Protein AF-A0A1S8C9C6-F1 (afdb_monomer_lite)

Foldseek 3Di:
DDCVVVVCQQVCLVVVLCCQLVLHEAEAEAVHQQQCAVVVHNNVAQFHKDFQLPDPPGVVNDQDWAWFWKQFQNDTDTFIAGRFIFTDHDVVSADKDQRIDGPVRTRQWIKGHRNLFIYIYGGTCLVDDQCSQVVSVHDDDPPRDCVRVVVSVVSRVVVSVVSNVVNVVVVVPDPPPPPPPDPPDPPPDDDDDDDDDDDDDDDDDDDDDDDDDDDDDDDDDDDDDDD

Sequence (227 aa):
MSWTRLAQAPQAAPAVRDYVAGGGRYLGFCLGGYLAGETPGFGLLPGDTDQFIASPGARPSHTRDTVATVIWDGRRRQVFFQDGAWFDLDPTRGPAEVLATYENGLPAAVVAPFGAGAVGVVGPHPEATPDWFTDCGLPVPADLGADLTQDLLDRVMRLGQVTRAAERTARRHRPPRGALGSRRWPVSSCPGGAGWRLSARRGRRARSSRTARTGCARPRPARPTGC

pLDDT: mean 81.74, std 23.67, range [32.09, 98.81]

Structure (mmCIF, N/CA/C/O backbone):
data_AF-A0A1S8C9C6-F1
#
_entry.id   AF-A0A1S8C9C6-F1
#
loop_
_atom_site.group_PDB
_atom_site.id
_atom_site.type_symbol
_atom_site.label_atom_id
_atom_site.label_alt_id
_atom_site.label_comp_id
_atom_site.label_asym_id
_atom_site.label_entity_id
_atom_site.label_seq_id
_atom_site.pdbx_PDB_ins_code
_atom_site.Cartn_x
_atom_site.Cartn_y
_atom_site.Cartn_z
_atom_site.occupancy
_atom_site.B_iso_or_equiv
_atom_site.auth_seq_id
_atom_site.auth_comp_id
_atom_site.auth_asym_id
_atom_site.auth_atom_id
_atom_site.pdbx_PDB_model_num
ATOM 1 N N . MET A 1 1 ? 0.200 15.103 -13.175 1.00 40.81 1 MET A N 1
ATOM 2 C CA . MET A 1 1 ? -1.108 15.001 -12.487 1.00 40.81 1 MET A CA 1
ATOM 3 C C . MET A 1 1 ? -1.367 16.298 -11.729 1.00 40.81 1 MET A C 1
ATOM 5 O O . MET A 1 1 ? -0.444 16.796 -11.101 1.00 40.81 1 MET A O 1
ATOM 9 N N . SER A 1 2 ? -2.561 16.890 -11.835 1.00 35.88 2 SER A N 1
ATOM 10 C CA . SER A 1 2 ? -2.881 18.138 -11.123 1.00 35.88 2 SER A CA 1
ATOM 11 C C . SER A 1 2 ? -3.202 17.864 -9.648 1.00 35.88 2 SER A C 1
ATOM 13 O O . SER A 1 2 ? -4.069 17.042 -9.346 1.00 35.88 2 SER A O 1
ATOM 15 N N . TRP A 1 3 ? -2.552 18.605 -8.747 1.00 45.69 3 TRP A N 1
ATOM 16 C CA . TRP A 1 3 ? -2.744 18.613 -7.289 1.00 45.69 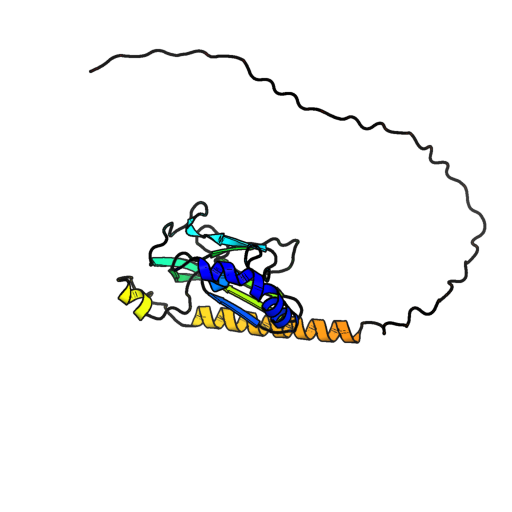3 TRP A CA 1
ATOM 17 C C . TRP A 1 3 ? -4.193 18.881 -6.828 1.00 45.69 3 TRP A C 1
ATOM 19 O O . TRP A 1 3 ? -4.531 18.646 -5.670 1.00 45.69 3 TRP A O 1
ATOM 29 N N . THR A 1 4 ? -5.087 19.311 -7.723 1.00 42.66 4 THR A N 1
ATOM 30 C CA . THR A 1 4 ? -6.500 19.598 -7.420 1.00 42.66 4 THR A CA 1
ATOM 31 C C . THR A 1 4 ? -7.294 18.377 -6.927 1.00 42.66 4 THR A C 1
ATOM 33 O O . THR A 1 4 ? -8.244 18.553 -6.172 1.00 42.66 4 THR A O 1
ATOM 36 N N . ARG A 1 5 ? -6.925 17.139 -7.303 1.00 46.09 5 ARG A N 1
ATOM 37 C CA . ARG A 1 5 ? -7.628 15.924 -6.827 1.00 46.09 5 ARG A CA 1
ATOM 38 C C . ARG A 1 5 ? -7.183 15.456 -5.438 1.00 46.09 5 ARG A C 1
ATOM 40 O O . ARG A 1 5 ? -8.014 14.956 -4.690 1.00 46.09 5 ARG A O 1
ATOM 47 N N . LEU A 1 6 ? -5.924 15.684 -5.056 1.00 51.62 6 LEU A N 1
ATOM 48 C CA . LEU A 1 6 ? -5.466 15.456 -3.677 1.00 51.62 6 LEU A CA 1
ATOM 49 C C . LEU A 1 6 ? -6.164 16.412 -2.696 1.00 51.62 6 LEU A C 1
ATOM 51 O O . LEU A 1 6 ? -6.488 16.023 -1.580 1.00 51.62 6 LEU A O 1
ATOM 55 N N . ALA A 1 7 ? -6.506 17.624 -3.143 1.00 52.56 7 ALA A N 1
ATOM 56 C CA . ALA A 1 7 ? -7.257 18.594 -2.345 1.00 52.56 7 ALA A CA 1
ATOM 57 C C . ALA A 1 7 ? -8.713 18.177 -2.036 1.00 52.56 7 ALA A C 1
ATOM 59 O O . ALA A 1 7 ? -9.325 18.785 -1.158 1.00 52.56 7 ALA A O 1
ATOM 60 N N . GLN A 1 8 ? -9.261 17.176 -2.746 1.00 56.34 8 GLN A N 1
ATOM 61 C CA . GLN A 1 8 ? -10.624 16.654 -2.548 1.00 56.34 8 GLN A CA 1
ATOM 62 C C . GLN A 1 8 ? -10.693 15.434 -1.610 1.00 56.34 8 GLN A C 1
ATOM 64 O O . GLN A 1 8 ? -11.776 15.039 -1.168 1.00 56.34 8 GLN A O 1
ATOM 69 N N . ALA A 1 9 ? -9.548 14.812 -1.311 1.00 65.19 9 ALA A N 1
ATOM 70 C CA . ALA A 1 9 ? -9.491 13.652 -0.427 1.00 65.19 9 ALA A CA 1
ATOM 71 C C . ALA A 1 9 ? -10.018 13.937 0.994 1.00 65.19 9 ALA A C 1
ATOM 73 O O . ALA A 1 9 ? -10.807 13.128 1.493 1.00 65.19 9 ALA A O 1
ATOM 74 N N . PRO A 1 10 ? -9.717 15.094 1.621 1.00 68.94 10 PRO A N 1
ATOM 75 C CA . PRO A 1 10 ? -10.229 15.401 2.954 1.00 68.94 10 PRO A CA 1
ATOM 76 C C . PRO A 1 10 ? -11.761 15.434 3.037 1.00 68.94 10 PRO A C 1
ATOM 78 O O . PRO A 1 10 ? -12.332 15.040 4.051 1.00 68.94 10 PRO A O 1
ATOM 81 N N . GLN A 1 11 ? -12.455 15.875 1.981 1.00 75.88 11 GLN A N 1
ATOM 82 C CA . GLN A 1 11 ? -13.919 15.975 1.977 1.00 75.88 11 GLN A CA 1
ATOM 83 C C . GLN A 1 11 ? -14.587 14.604 1.813 1.00 75.88 11 GLN A C 1
ATOM 85 O O . GLN A 1 11 ? -15.660 14.378 2.370 1.00 75.88 11 GLN A O 1
ATOM 90 N N . ALA A 1 12 ? -13.960 13.679 1.080 1.00 82.19 12 ALA A N 1
ATOM 91 C CA . ALA A 1 12 ? -14.458 12.311 0.920 1.00 82.19 12 ALA A CA 1
ATOM 92 C C . ALA A 1 12 ? -14.102 11.394 2.106 1.00 82.19 12 ALA A C 1
ATOM 94 O O . ALA A 1 12 ? -14.730 10.344 2.274 1.00 82.19 12 ALA A O 1
ATOM 95 N N . ALA A 1 13 ? -13.135 11.789 2.944 1.00 87.62 13 ALA A N 1
ATOM 96 C CA . ALA A 1 13 ? -12.622 10.971 4.040 1.00 87.62 13 ALA A CA 1
ATOM 97 C C . ALA A 1 13 ? -13.713 10.397 4.964 1.00 87.62 13 ALA A C 1
ATOM 99 O O . ALA A 1 13 ? -13.668 9.191 5.209 1.00 87.62 13 ALA A O 1
ATOM 100 N N . PRO A 1 14 ? -14.730 11.153 5.436 1.00 93.69 14 PRO A N 1
ATOM 101 C CA . PRO A 1 14 ? -15.761 10.587 6.308 1.00 93.69 14 PRO A CA 1
ATOM 102 C C . PRO A 1 14 ? -16.535 9.437 5.652 1.00 93.69 14 PRO A C 1
ATOM 104 O O . PRO A 1 14 ? -16.673 8.375 6.249 1.00 93.69 14 PRO A O 1
ATOM 107 N N . ALA A 1 15 ? -16.962 9.601 4.396 1.00 95.69 15 ALA A N 1
ATOM 108 C CA . ALA A 1 15 ? -17.740 8.584 3.689 1.00 95.69 15 ALA A CA 1
ATOM 109 C C . ALA A 1 15 ? -16.930 7.300 3.447 1.00 95.69 15 ALA A C 1
ATOM 111 O O . ALA A 1 15 ? -17.439 6.193 3.633 1.00 95.69 15 ALA A O 1
ATOM 112 N N . VAL A 1 16 ? -15.654 7.442 3.070 1.00 96.62 16 VAL A N 1
ATOM 113 C CA . VAL A 1 16 ? -14.751 6.298 2.879 1.00 96.62 16 VAL A CA 1
ATOM 114 C C . VAL A 1 16 ? -14.503 5.584 4.208 1.00 96.62 16 VAL A C 1
ATOM 116 O O . VAL A 1 16 ? -14.618 4.360 4.278 1.00 96.62 16 VAL A O 1
ATOM 119 N N . ARG A 1 17 ? -14.217 6.333 5.278 1.00 97.44 17 ARG A N 1
ATOM 120 C CA . ARG A 1 17 ? -14.015 5.771 6.620 1.00 97.44 17 ARG A CA 1
A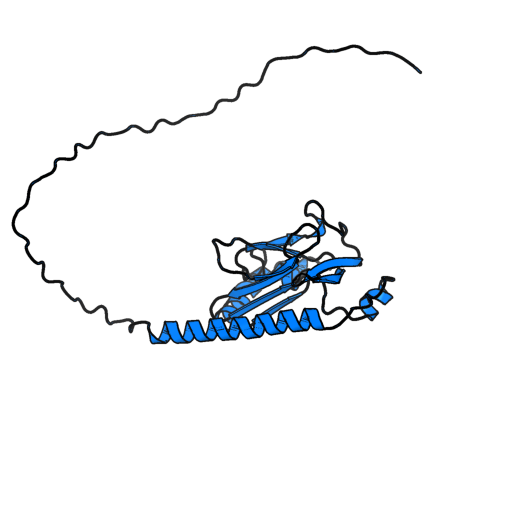TOM 121 C C . ARG A 1 17 ? -15.249 5.018 7.094 1.00 97.44 17 ARG A C 1
ATOM 123 O O . ARG A 1 17 ? -15.108 3.890 7.551 1.00 97.44 17 ARG A O 1
ATOM 130 N N . ASP A 1 18 ? -16.439 5.592 6.948 1.00 97.81 18 ASP A N 1
ATOM 131 C CA . ASP A 1 18 ? -17.690 4.956 7.366 1.00 97.81 18 ASP A CA 1
ATOM 132 C C . ASP A 1 18 ? -17.960 3.668 6.580 1.00 97.81 18 ASP A C 1
ATOM 134 O O . ASP A 1 18 ? -18.317 2.643 7.169 1.00 97.81 18 ASP A O 1
ATOM 138 N N . TYR A 1 19 ? -17.720 3.679 5.265 1.00 98.06 19 TYR A N 1
ATOM 139 C CA . TYR A 1 19 ? -17.842 2.488 4.426 1.00 98.06 19 TYR A CA 1
ATOM 140 C C . TYR A 1 19 ? -16.908 1.363 4.890 1.00 98.06 19 TYR A C 1
ATOM 142 O O . TYR A 1 19 ? -17.351 0.228 5.101 1.00 98.06 19 TYR A O 1
ATOM 150 N N . VAL A 1 20 ? -15.621 1.662 5.091 1.00 98.31 20 VAL A N 1
ATOM 151 C CA . VAL A 1 20 ? -14.645 0.652 5.522 1.00 98.31 20 VAL A CA 1
ATOM 152 C C . VAL A 1 20 ? -14.946 0.201 6.952 1.00 98.31 20 VAL A C 1
ATOM 154 O O . VAL A 1 20 ? -15.066 -0.999 7.192 1.00 98.31 20 VAL A O 1
ATOM 157 N N . ALA A 1 21 ? -15.181 1.126 7.886 1.00 97.75 21 ALA A N 1
ATOM 158 C CA . ALA A 1 21 ? -15.514 0.809 9.275 1.00 97.75 21 ALA A CA 1
ATOM 159 C C . ALA A 1 21 ? -16.793 -0.032 9.402 1.00 97.75 21 ALA A C 1
ATOM 161 O O . ALA A 1 21 ? -16.886 -0.870 10.301 1.00 97.75 21 ALA A O 1
ATOM 162 N N . GLY A 1 22 ? -17.755 0.145 8.490 1.00 97.31 22 GLY A N 1
ATOM 163 C CA . GLY A 1 22 ? -18.974 -0.659 8.382 1.00 97.31 22 GLY A CA 1
ATOM 164 C C . GLY A 1 22 ? -18.761 -2.084 7.856 1.00 97.31 22 GLY A C 1
ATOM 165 O O . GLY A 1 22 ? -19.703 -2.879 7.819 1.00 97.31 22 GLY A O 1
ATOM 166 N N . GLY A 1 23 ? -17.535 -2.439 7.473 1.00 97.19 23 GLY A N 1
ATOM 167 C CA . GLY A 1 23 ? -17.180 -3.757 6.960 1.00 97.19 23 GLY A CA 1
ATOM 168 C C . GLY A 1 23 ? -16.889 -3.799 5.468 1.00 97.19 23 GLY A C 1
ATOM 169 O O . GLY A 1 23 ? -16.840 -4.903 4.918 1.00 97.19 23 GLY A O 1
ATOM 170 N N . GLY A 1 24 ? -16.700 -2.643 4.827 1.00 98.12 24 GLY A N 1
ATOM 171 C CA . GLY A 1 24 ? -16.188 -2.515 3.466 1.00 98.12 24 GLY A CA 1
ATOM 172 C C . GLY A 1 24 ? -14.703 -2.873 3.338 1.00 98.12 24 GLY A C 1
ATOM 173 O O . GLY A 1 24 ? -14.034 -3.250 4.309 1.00 98.12 24 GLY A O 1
ATOM 174 N N . ARG A 1 25 ? -14.191 -2.794 2.108 1.00 98.31 25 ARG A N 1
ATOM 175 C CA . ARG A 1 25 ? -12.773 -2.999 1.774 1.00 98.31 25 ARG A CA 1
ATOM 176 C C . ARG A 1 25 ? -12.239 -1.789 1.034 1.00 98.31 25 ARG A C 1
ATOM 178 O O . ARG A 1 25 ? -12.921 -1.277 0.151 1.00 98.31 25 ARG A O 1
ATOM 185 N N . TYR A 1 26 ? -11.027 -1.382 1.377 1.00 98.44 26 TYR A N 1
ATOM 186 C CA . TYR A 1 26 ? -10.272 -0.393 0.623 1.00 98.44 26 TYR A CA 1
ATOM 187 C C . TYR A 1 26 ? -9.045 -1.062 0.015 1.00 98.44 26 TYR A C 1
ATOM 189 O O . TYR A 1 26 ? -8.305 -1.733 0.733 1.00 98.44 26 TYR A O 1
ATOM 197 N N . LEU A 1 27 ? -8.844 -0.875 -1.287 1.00 98.19 27 LEU A N 1
ATOM 198 C CA . LEU A 1 27 ? -7.661 -1.327 -2.007 1.00 98.19 27 LEU A CA 1
ATOM 199 C C . LEU A 1 27 ? -7.060 -0.122 -2.736 1.00 98.19 27 LEU A C 1
ATOM 201 O O . LEU A 1 27 ? -7.744 0.492 -3.554 1.00 98.19 27 LEU A O 1
ATOM 205 N N . GLY A 1 28 ? -5.824 0.244 -2.402 1.00 97.75 28 GLY A N 1
ATOM 206 C CA . GLY A 1 28 ? -5.170 1.445 -2.924 1.00 97.75 28 GLY A CA 1
ATOM 207 C C . GLY A 1 28 ? -3.816 1.155 -3.564 1.00 97.75 28 GLY A C 1
ATOM 208 O O . GLY A 1 28 ? -2.907 0.685 -2.890 1.00 97.75 28 GLY A O 1
ATOM 209 N N . PHE A 1 29 ? -3.674 1.507 -4.840 1.00 97.88 29 PHE A N 1
ATOM 210 C CA . PHE A 1 29 ? -2.425 1.404 -5.601 1.00 97.88 29 PHE A CA 1
ATOM 211 C C . PHE A 1 29 ? -1.842 2.798 -5.835 1.00 97.88 29 PHE A C 1
ATOM 213 O O . PHE A 1 29 ? -2.597 3.724 -6.154 1.00 97.88 29 PHE A O 1
ATOM 220 N N . CYS A 1 30 ? -0.527 2.961 -5.676 1.00 96.25 30 CYS A N 1
ATOM 221 C CA . CYS A 1 30 ? 0.191 4.221 -5.887 1.00 96.25 30 CYS A CA 1
ATOM 222 C C . CYS A 1 30 ? -0.487 5.411 -5.182 1.00 96.25 30 CYS A C 1
ATOM 224 O O . CYS A 1 30 ? -0.451 5.502 -3.954 1.00 96.25 30 CYS A O 1
ATOM 226 N N . LEU A 1 31 ? -1.174 6.296 -5.922 1.00 94.31 31 LEU A N 1
ATOM 227 C CA . LEU A 1 31 ? -1.934 7.420 -5.359 1.00 94.31 31 LEU A CA 1
ATOM 228 C C . LEU A 1 31 ? -2.995 6.961 -4.348 1.00 94.31 31 LEU A C 1
ATOM 230 O O . LEU A 1 31 ? -3.183 7.598 -3.316 1.00 94.31 31 LEU A O 1
ATOM 234 N N . GLY A 1 32 ? -3.663 5.837 -4.608 1.00 95.81 32 GLY A N 1
ATOM 235 C CA . GLY A 1 32 ? -4.601 5.237 -3.660 1.00 95.81 32 GLY A CA 1
ATOM 236 C C . GLY A 1 32 ? -3.928 4.775 -2.363 1.00 95.81 32 GLY A C 1
ATOM 237 O O . GLY A 1 32 ? -4.578 4.770 -1.320 1.00 95.81 32 GLY A O 1
ATOM 238 N N . GLY A 1 33 ? -2.639 4.429 -2.406 1.00 96.38 33 GLY A N 1
ATOM 239 C CA . GLY A 1 33 ? -1.829 4.148 -1.221 1.00 96.38 33 GLY A CA 1
ATOM 240 C C . GLY A 1 33 ? -1.622 5.402 -0.372 1.00 96.38 33 GLY A C 1
ATOM 241 O O . GLY A 1 33 ? -1.955 5.384 0.810 1.00 96.38 33 GLY A O 1
ATOM 242 N N . TYR A 1 34 ? -1.191 6.510 -0.989 1.00 94.94 34 TYR A N 1
ATOM 243 C CA . TYR A 1 34 ? -1.062 7.808 -0.307 1.00 94.94 34 TYR A CA 1
ATOM 244 C C . TYR A 1 34 ? -2.376 8.257 0.345 1.00 94.94 34 TYR A C 1
ATOM 246 O O . TYR A 1 34 ? -2.411 8.697 1.490 1.00 94.94 34 TYR A O 1
ATOM 254 N N . LEU A 1 35 ? -3.496 8.103 -0.367 1.00 95.69 35 LEU A N 1
ATOM 255 C CA . LEU A 1 35 ? -4.810 8.493 0.143 1.00 95.69 35 LEU A CA 1
ATOM 256 C C . LEU A 1 35 ? -5.259 7.692 1.372 1.00 95.69 35 LEU A C 1
ATOM 258 O O . LEU A 1 35 ? -6.145 8.151 2.084 1.00 95.69 35 LEU A O 1
ATOM 262 N N . ALA A 1 36 ? -4.686 6.520 1.650 1.00 96.81 36 ALA A N 1
ATOM 263 C CA . ALA A 1 36 ? -5.025 5.754 2.848 1.00 96.81 36 ALA A CA 1
ATOM 264 C C . ALA A 1 36 ? -4.355 6.292 4.125 1.00 96.81 36 ALA A C 1
ATOM 266 O O . ALA A 1 36 ? -4.850 6.004 5.220 1.00 96.81 36 ALA A O 1
ATOM 267 N N . GLY A 1 37 ? -3.269 7.063 3.984 1.00 94.38 37 GLY A N 1
ATOM 268 C CA . GLY A 1 37 ? -2.578 7.742 5.079 1.00 94.38 37 GLY A CA 1
ATOM 269 C C . GLY A 1 37 ? -3.448 8.781 5.784 1.00 94.38 37 GLY A C 1
ATOM 270 O O . GLY A 1 37 ? -4.591 9.041 5.399 1.00 94.38 37 GLY A O 1
ATOM 271 N N . GLU A 1 38 ? -2.924 9.367 6.850 1.00 89.19 38 GLU A N 1
ATOM 272 C CA . GLU A 1 38 ? -3.645 10.325 7.687 1.00 89.19 38 GLU A CA 1
ATOM 273 C C . GLU A 1 38 ? -3.625 11.740 7.103 1.00 89.19 38 GLU A C 1
ATOM 275 O O . GLU A 1 38 ? -4.652 12.420 7.146 1.00 89.19 38 GLU A O 1
ATOM 280 N N . THR A 1 39 ? -2.515 12.170 6.493 1.00 85.06 39 THR A N 1
ATOM 281 C CA . THR A 1 39 ? -2.318 13.578 6.120 1.00 85.06 39 THR A CA 1
ATOM 282 C C . THR A 1 39 ? -1.966 13.731 4.638 1.00 85.06 39 THR A C 1
ATOM 284 O O . THR A 1 39 ? -0.862 13.378 4.239 1.00 85.06 39 THR A O 1
ATOM 287 N N . PRO A 1 40 ? -2.827 14.320 3.783 1.00 79.19 40 PRO A N 1
ATOM 288 C CA . PRO A 1 40 ? -4.222 14.744 3.965 1.00 79.19 40 PRO A CA 1
ATOM 289 C C . PRO A 1 40 ? -5.235 13.643 3.570 1.00 79.19 40 PRO A C 1
ATOM 291 O O . PRO A 1 40 ? -6.270 13.937 2.965 1.00 79.19 40 PRO A O 1
ATOM 294 N N . GLY A 1 41 ? -4.900 12.374 3.811 1.00 90.12 41 GLY A N 1
ATOM 295 C CA . GLY A 1 41 ? -5.664 11.225 3.330 1.00 90.12 41 GLY A CA 1
ATOM 296 C C . GLY A 1 41 ? -6.926 10.901 4.139 1.00 90.12 41 GLY A C 1
ATOM 297 O O . GLY A 1 41 ? -7.546 11.736 4.795 1.00 90.12 41 GLY A O 1
ATOM 298 N N . PHE A 1 42 ? -7.345 9.644 4.053 1.00 95.31 42 PHE A N 1
ATOM 299 C CA . PHE A 1 42 ? -8.551 9.113 4.679 1.00 95.31 42 PHE A CA 1
ATOM 300 C C . PHE A 1 42 ? -8.317 8.628 6.119 1.00 95.31 42 PHE A C 1
ATOM 302 O O . PHE A 1 42 ? -9.282 8.308 6.819 1.00 95.31 42 PHE A O 1
ATOM 309 N N . GLY A 1 43 ? -7.066 8.552 6.579 1.00 95.69 43 GLY A N 1
ATOM 310 C CA . GLY A 1 43 ? -6.672 8.067 7.907 1.00 95.69 43 GLY A CA 1
ATOM 311 C C . GLY A 1 43 ? -7.075 6.615 8.161 1.00 95.69 43 GLY A C 1
ATOM 312 O O . GLY A 1 43 ? -7.555 6.285 9.248 1.00 95.69 43 GLY A O 1
ATOM 313 N N . LEU A 1 44 ? -6.986 5.774 7.133 1.00 97.56 44 LEU A N 1
ATOM 314 C CA . LEU A 1 44 ? -7.403 4.372 7.165 1.00 97.56 44 LEU A CA 1
ATOM 315 C C . LEU A 1 44 ? -6.332 3.445 7.751 1.00 97.56 44 LEU A C 1
ATOM 317 O O . 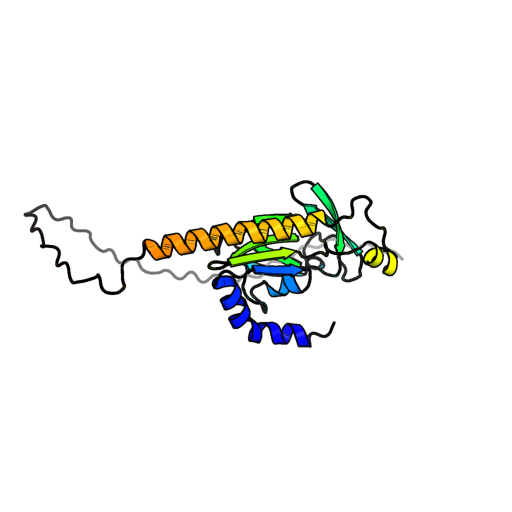LEU A 1 44 ? -6.644 2.317 8.131 1.00 97.56 44 LEU A O 1
ATOM 321 N N . LEU A 1 45 ? -5.086 3.906 7.812 1.00 97.88 45 LEU A N 1
ATOM 322 C CA . LEU A 1 45 ? -3.951 3.157 8.337 1.00 97.88 45 LEU A CA 1
ATOM 323 C C . LEU A 1 45 ? -3.656 3.542 9.796 1.00 97.88 45 LEU A C 1
ATOM 325 O O . LEU A 1 45 ? -3.960 4.662 10.214 1.00 97.88 45 LEU A O 1
ATOM 329 N N . PRO A 1 46 ? -3.033 2.647 10.586 1.00 96.88 46 PRO A N 1
ATOM 330 C CA . PRO A 1 46 ? -2.488 2.987 11.898 1.00 96.88 46 PRO A CA 1
ATOM 331 C C . PRO A 1 46 ? -1.168 3.763 11.739 1.00 96.88 46 PRO A C 1
ATOM 333 O O . PRO A 1 46 ? -0.119 3.319 12.187 1.00 96.88 46 PRO A O 1
ATOM 336 N N . GLY A 1 47 ? -1.203 4.894 11.037 1.00 95.94 47 GLY A N 1
ATOM 337 C CA . GLY A 1 47 ? -0.011 5.608 10.596 1.00 95.94 47 GLY A CA 1
ATOM 338 C C . GLY A 1 47 ? -0.290 6.522 9.408 1.00 95.94 47 GLY A C 1
ATOM 339 O O . GLY A 1 47 ? -1.450 6.792 9.085 1.00 95.94 47 GLY A O 1
ATOM 340 N N . ASP A 1 48 ? 0.775 6.973 8.758 1.00 96.00 48 ASP A N 1
ATOM 341 C CA . ASP A 1 48 ? 0.707 7.857 7.597 1.00 96.00 48 ASP A CA 1
ATOM 342 C C . ASP A 1 48 ? 1.477 7.277 6.399 1.00 96.00 48 ASP A C 1
ATOM 344 O O . ASP A 1 48 ? 1.933 6.129 6.401 1.00 96.00 48 ASP A O 1
ATOM 348 N N . THR A 1 49 ? 1.577 8.063 5.336 1.00 95.81 49 THR A N 1
ATOM 349 C CA . THR A 1 49 ? 2.334 7.730 4.130 1.00 95.81 49 THR A CA 1
ATOM 350 C C . THR A 1 49 ? 3.221 8.884 3.728 1.00 95.81 49 THR A C 1
ATOM 352 O O . THR A 1 49 ? 2.838 10.039 3.895 1.00 95.81 49 THR A O 1
ATOM 355 N N . ASP A 1 50 ? 4.357 8.577 3.120 1.00 95.50 50 ASP A N 1
ATOM 356 C CA . ASP A 1 50 ? 5.231 9.595 2.548 1.00 95.50 50 ASP A CA 1
ATOM 357 C C . ASP A 1 50 ? 5.870 9.078 1.252 1.00 95.50 50 ASP A C 1
ATOM 359 O O . ASP A 1 50 ? 5.735 7.910 0.868 1.00 95.50 50 ASP A O 1
ATOM 363 N N . GLN A 1 51 ? 6.522 9.972 0.524 1.00 95.56 51 GLN A N 1
ATOM 364 C CA . GLN A 1 51 ? 7.097 9.706 -0.779 1.00 95.56 51 GLN A CA 1
ATOM 365 C C . GLN A 1 51 ? 8.327 8.804 -0.660 1.00 95.56 51 GLN A C 1
ATOM 367 O O . GLN A 1 51 ? 9.332 9.176 -0.050 1.00 95.56 51 GLN A O 1
ATOM 372 N N . PHE A 1 52 ? 8.288 7.616 -1.278 1.00 97.44 52 PHE A N 1
ATOM 373 C CA . PHE A 1 52 ? 9.388 6.651 -1.159 1.00 97.44 52 PHE A CA 1
ATOM 374 C C . PHE A 1 52 ? 10.712 7.221 -1.661 1.00 97.44 52 PHE A C 1
ATOM 376 O O . PHE A 1 52 ? 11.734 7.086 -0.991 1.00 97.44 52 PHE A O 1
ATOM 383 N N . ILE A 1 53 ? 10.704 7.905 -2.805 1.00 96.94 53 ILE A N 1
ATOM 384 C CA . ILE A 1 53 ? 11.933 8.408 -3.429 1.00 96.94 53 ILE A CA 1
ATOM 385 C C . ILE A 1 53 ? 12.624 9.518 -2.622 1.00 96.94 53 ILE A C 1
ATOM 387 O O . ILE A 1 53 ? 13.799 9.791 -2.859 1.00 96.94 53 ILE A O 1
ATOM 391 N N . ALA A 1 54 ? 11.911 10.148 -1.681 1.00 96.38 54 ALA A N 1
ATOM 392 C CA . ALA A 1 54 ? 12.459 11.145 -0.765 1.00 96.38 54 ALA A CA 1
ATOM 393 C C . ALA A 1 54 ? 13.094 10.508 0.486 1.00 96.38 54 ALA A C 1
ATOM 395 O O . ALA A 1 54 ? 13.763 11.194 1.262 1.00 96.38 54 ALA A O 1
ATOM 396 N N . SER A 1 55 ? 12.912 9.198 0.685 1.00 96.44 55 SER A N 1
ATOM 397 C CA . SER A 1 55 ? 13.449 8.487 1.842 1.00 96.44 55 SER A CA 1
ATOM 398 C C . SER A 1 55 ? 14.958 8.203 1.717 1.00 96.44 55 SER A C 1
ATOM 400 O O . SER A 1 55 ? 15.489 8.019 0.613 1.00 96.44 55 SER A O 1
ATOM 402 N N . PRO A 1 56 ? 15.693 8.125 2.843 1.00 96.81 56 PRO A N 1
ATOM 403 C CA . PRO A 1 56 ? 17.099 7.737 2.827 1.00 96.81 56 PRO A CA 1
ATOM 404 C C . PRO A 1 56 ? 17.318 6.361 2.181 1.00 96.81 56 PRO A C 1
ATOM 406 O O . PRO A 1 56 ? 16.666 5.373 2.519 1.00 96.81 56 PRO A O 1
ATOM 409 N N . GLY A 1 57 ? 18.275 6.287 1.253 1.00 96.06 57 GLY A N 1
ATOM 410 C CA . GLY A 1 57 ? 18.648 5.034 0.589 1.00 96.06 57 GLY A CA 1
ATOM 411 C C . GLY A 1 57 ? 17.638 4.514 -0.440 1.00 96.06 57 GLY A C 1
ATOM 412 O O . GLY A 1 57 ? 17.790 3.377 -0.884 1.00 96.06 57 GLY A O 1
ATOM 413 N N . ALA A 1 58 ? 16.639 5.315 -0.827 1.00 96.31 58 ALA A N 1
ATOM 414 C CA . ALA A 1 58 ? 15.644 4.928 -1.821 1.00 96.31 58 ALA A CA 1
ATOM 415 C C . ALA A 1 58 ? 16.273 4.541 -3.170 1.00 96.31 58 ALA A C 1
ATOM 417 O O . ALA A 1 58 ? 17.165 5.219 -3.694 1.00 96.31 58 ALA A O 1
ATOM 418 N N . ARG A 1 59 ? 15.776 3.442 -3.743 1.00 94.56 59 ARG A N 1
ATOM 419 C CA . ARG A 1 59 ? 16.081 2.980 -5.101 1.00 94.56 59 ARG A CA 1
ATOM 420 C C . ARG A 1 59 ? 14.786 2.463 -5.730 1.00 94.56 59 ARG A C 1
ATOM 422 O O . ARG A 1 59 ? 14.272 1.448 -5.264 1.00 94.56 59 ARG A O 1
ATOM 429 N N . PRO A 1 60 ? 14.244 3.134 -6.758 1.00 94.12 60 PRO A N 1
ATOM 430 C CA . PRO A 1 60 ? 14.721 4.372 -7.398 1.00 94.12 60 PRO A CA 1
ATOM 431 C C . PRO A 1 60 ? 14.628 5.616 -6.489 1.00 94.12 60 PRO A C 1
ATOM 433 O O . PRO A 1 60 ? 13.935 5.605 -5.479 1.00 94.12 60 PRO A O 1
ATOM 436 N N . SER A 1 61 ? 15.310 6.702 -6.874 1.00 94.62 61 SER A N 1
ATOM 437 C CA . SER A 1 61 ? 15.312 8.001 -6.170 1.00 94.62 61 SER A CA 1
ATOM 438 C C . SER A 1 61 ? 14.799 9.159 -7.045 1.00 94.62 61 SER A C 1
ATOM 440 O O . SER A 1 61 ? 15.202 10.311 -6.884 1.00 94.62 61 SER A O 1
ATOM 442 N N . HIS A 1 62 ? 13.944 8.857 -8.027 1.00 93.56 62 HIS A N 1
ATOM 443 C CA . HIS A 1 62 ? 13.389 9.828 -8.971 1.00 93.56 62 HIS A CA 1
ATOM 444 C C . HIS A 1 62 ? 11.932 9.513 -9.323 1.00 93.56 62 HIS A C 1
ATOM 446 O O . HIS A 1 62 ? 11.499 8.369 -9.229 1.00 93.56 62 HIS A O 1
ATOM 452 N N . THR A 1 63 ? 11.208 10.511 -9.829 1.00 92.62 63 THR A N 1
ATOM 453 C CA . THR A 1 63 ? 9.771 10.416 -10.145 1.00 92.62 63 THR A CA 1
ATOM 454 C C . THR A 1 63 ? 9.441 9.788 -11.502 1.00 92.62 63 THR A C 1
ATOM 456 O O . THR A 1 63 ? 8.273 9.568 -11.795 1.00 92.62 63 THR A O 1
ATOM 459 N N . ARG A 1 64 ? 10.438 9.540 -12.363 1.00 95.06 64 ARG A N 1
ATOM 460 C CA . ARG A 1 64 ? 10.215 8.931 -13.688 1.00 95.06 64 ARG A CA 1
ATOM 461 C C . ARG A 1 64 ? 9.761 7.479 -13.567 1.00 95.06 64 ARG A C 1
ATOM 463 O O . ARG A 1 64 ? 10.245 6.780 -12.676 1.00 95.06 64 ARG A O 1
ATOM 470 N N . ASP A 1 65 ? 8.954 7.047 -14.532 1.00 97.69 65 ASP A N 1
ATOM 471 C CA . ASP A 1 65 ? 8.571 5.650 -14.739 1.00 97.69 65 ASP A CA 1
ATOM 472 C C . ASP A 1 65 ? 9.811 4.761 -14.749 1.00 97.69 65 ASP A C 1
ATOM 474 O O . ASP A 1 65 ? 10.803 5.043 -15.429 1.00 97.69 65 ASP A O 1
ATOM 478 N N . THR A 1 66 ? 9.779 3.713 -13.937 1.00 97.75 66 THR A N 1
ATOM 479 C CA . THR A 1 66 ? 10.914 2.812 -13.762 1.00 97.75 66 THR A CA 1
ATOM 480 C C . THR A 1 66 ? 10.471 1.503 -13.122 1.00 97.75 66 THR A C 1
ATOM 482 O O . THR A 1 66 ? 9.286 1.254 -12.905 1.00 97.75 66 THR A O 1
ATOM 485 N N . VAL A 1 67 ? 11.443 0.657 -12.810 1.00 97.56 67 VAL A N 1
ATOM 486 C CA . VAL A 1 67 ? 11.255 -0.596 -12.093 1.00 97.56 67 VAL A CA 1
ATOM 487 C C . VAL A 1 67 ? 11.807 -0.433 -10.680 1.00 97.56 67 VAL A C 1
ATOM 489 O O . VAL A 1 67 ? 12.979 -0.103 -10.493 1.00 97.56 67 VAL A O 1
ATOM 492 N N . ALA A 1 68 ? 10.968 -0.676 -9.677 1.00 97.12 68 ALA A N 1
ATOM 493 C CA . ALA A 1 68 ? 11.403 -0.809 -8.294 1.00 97.12 68 ALA A CA 1
ATOM 494 C C . ALA A 1 68 ? 11.560 -2.287 -7.940 1.00 97.12 68 ALA A C 1
ATOM 496 O O . ALA A 1 68 ? 10.807 -3.144 -8.408 1.00 97.12 68 ALA A O 1
ATOM 497 N N . THR A 1 69 ? 12.528 -2.582 -7.075 1.00 97.94 69 THR A N 1
ATOM 498 C CA . THR A 1 69 ? 12.597 -3.897 -6.443 1.00 97.94 69 THR A CA 1
ATOM 499 C C . THR A 1 69 ? 11.901 -3.856 -5.089 1.00 97.94 69 THR A C 1
ATOM 501 O O . THR A 1 69 ? 12.220 -3.015 -4.249 1.00 97.94 69 THR A O 1
ATOM 504 N N . VAL A 1 70 ? 11.001 -4.809 -4.866 1.00 98.44 70 VAL A N 1
ATOM 505 C CA . VAL A 1 70 ? 10.397 -5.084 -3.561 1.00 98.44 70 VAL A CA 1
ATOM 506 C C . VAL A 1 70 ? 10.755 -6.487 -3.081 1.00 98.44 70 VAL A C 1
ATOM 508 O O . VAL A 1 70 ? 11.008 -7.390 -3.880 1.00 98.44 70 VAL A O 1
ATOM 511 N N . ILE A 1 71 ? 10.774 -6.681 -1.768 1.00 98.62 71 ILE A N 1
ATOM 512 C CA . ILE A 1 71 ? 10.821 -7.990 -1.125 1.00 98.62 71 ILE A CA 1
ATOM 513 C C . ILE A 1 71 ? 9.398 -8.303 -0.670 1.00 98.62 71 ILE A C 1
ATOM 515 O O . ILE A 1 71 ? 8.958 -7.781 0.348 1.00 98.62 71 ILE A O 1
ATOM 519 N N . TRP A 1 72 ? 8.677 -9.113 -1.443 1.00 98.38 72 TRP A N 1
ATOM 520 C CA . TRP A 1 72 ? 7.294 -9.511 -1.183 1.00 98.38 72 TRP A CA 1
ATOM 521 C C . TRP A 1 72 ? 7.256 -10.926 -0.618 1.00 98.38 72 TRP A C 1
ATOM 523 O O . TRP A 1 72 ? 7.687 -11.860 -1.294 1.00 98.38 72 TRP A O 1
ATOM 533 N N . ASP A 1 73 ? 6.783 -11.084 0.618 1.00 94.94 73 ASP A N 1
ATOM 534 C CA . ASP A 1 73 ? 6.779 -12.370 1.336 1.00 94.94 73 ASP A CA 1
ATOM 535 C C . ASP A 1 73 ? 8.137 -13.107 1.246 1.00 94.94 73 ASP A C 1
ATOM 537 O O . ASP A 1 73 ? 8.252 -14.274 0.872 1.00 94.94 73 ASP A O 1
ATOM 541 N N . GLY A 1 74 ? 9.223 -12.358 1.471 1.00 95.75 74 GLY A N 1
ATOM 542 C CA . GLY A 1 74 ? 10.603 -12.853 1.387 1.00 95.75 74 GLY A CA 1
ATOM 543 C C . GLY A 1 74 ? 11.150 -13.059 -0.033 1.00 95.75 74 GLY A C 1
ATOM 544 O O . GLY A 1 74 ? 12.338 -13.343 -0.191 1.00 95.75 74 GLY A O 1
ATOM 545 N N . ARG A 1 75 ? 10.337 -12.885 -1.081 1.00 97.00 75 ARG A N 1
ATOM 546 C CA . ARG A 1 75 ? 10.746 -13.045 -2.483 1.00 97.00 75 ARG A CA 1
ATOM 547 C C . ARG A 1 75 ? 11.036 -11.693 -3.117 1.00 97.00 75 ARG A C 1
ATOM 549 O O . ARG A 1 75 ? 10.217 -10.781 -3.090 1.00 97.00 75 ARG A O 1
ATOM 556 N N . ARG A 1 76 ? 12.204 -11.572 -3.740 1.00 97.75 76 ARG A N 1
ATOM 557 C CA . ARG A 1 76 ? 12.588 -10.372 -4.487 1.00 97.75 76 ARG A CA 1
ATOM 558 C C . ARG A 1 76 ? 11.793 -10.305 -5.797 1.00 97.75 76 ARG A C 1
ATOM 560 O O . ARG A 1 76 ? 11.850 -11.254 -6.573 1.00 97.75 76 ARG A O 1
ATOM 567 N N . ARG A 1 77 ? 11.068 -9.210 -6.031 1.00 97.94 77 ARG A N 1
ATOM 568 C CA . ARG A 1 77 ? 10.207 -8.983 -7.204 1.00 97.94 77 ARG A CA 1
ATOM 569 C C . ARG A 1 77 ? 10.489 -7.624 -7.824 1.00 97.94 77 ARG A C 1
ATOM 571 O O . ARG A 1 77 ? 10.757 -6.658 -7.111 1.00 97.94 77 ARG A O 1
ATOM 578 N N . GLN A 1 78 ? 10.415 -7.562 -9.147 1.00 97.94 78 GLN A N 1
ATOM 579 C CA . GLN A 1 78 ? 10.514 -6.319 -9.904 1.00 97.94 78 GLN A CA 1
ATOM 580 C C . GLN A 1 78 ? 9.116 -5.853 -10.291 1.00 97.94 78 GLN A C 1
ATOM 582 O O . GLN A 1 78 ? 8.354 -6.610 -10.884 1.00 97.94 78 GLN A O 1
ATOM 587 N N . VAL A 1 79 ? 8.784 -4.618 -9.932 1.00 97.94 79 VAL A N 1
ATOM 588 C CA . VAL A 1 79 ? 7.440 -4.061 -10.093 1.00 97.94 79 VAL A CA 1
ATOM 589 C C . VAL A 1 79 ? 7.546 -2.682 -10.726 1.00 97.94 79 VAL A C 1
ATOM 591 O O . VAL A 1 79 ? 8.494 -1.939 -10.456 1.00 97.94 79 VAL A O 1
ATOM 594 N N . PHE A 1 80 ? 6.583 -2.337 -11.576 1.00 98.44 80 PHE A N 1
ATOM 595 C CA . PHE A 1 80 ? 6.512 -1.009 -12.170 1.00 98.44 80 PHE A CA 1
ATOM 596 C C . PHE A 1 80 ? 6.329 0.057 -11.081 1.00 98.44 80 PHE A C 1
ATOM 598 O O . PHE A 1 80 ? 5.607 -0.148 -10.102 1.00 98.44 80 PHE A O 1
ATOM 605 N N . PHE A 1 81 ? 7.008 1.192 -11.225 1.00 98.06 81 PHE A N 1
ATOM 606 C CA . PHE A 1 81 ? 7.069 2.226 -10.199 1.00 98.06 81 PHE A CA 1
ATOM 607 C C . PHE A 1 81 ? 6.970 3.629 -10.802 1.00 98.06 81 PHE A C 1
ATOM 609 O O . PHE A 1 81 ? 7.756 3.994 -11.676 1.00 98.06 81 PHE A O 1
ATOM 616 N N . GLN A 1 82 ? 6.034 4.421 -10.272 1.00 95.44 82 GLN A N 1
ATOM 617 C CA . GLN A 1 82 ? 5.786 5.818 -10.639 1.00 95.44 82 GLN A CA 1
ATOM 618 C C . GLN A 1 82 ? 5.619 6.662 -9.376 1.00 95.44 82 GLN A C 1
ATOM 620 O O . GLN A 1 82 ? 4.516 7.069 -9.025 1.00 95.44 82 GLN A O 1
ATOM 625 N N . ASP A 1 83 ? 6.722 6.903 -8.666 1.00 92.81 83 ASP A N 1
ATOM 626 C CA . ASP A 1 83 ? 6.715 7.763 -7.475 1.00 92.81 83 ASP A CA 1
ATOM 627 C C . ASP A 1 83 ? 5.782 7.268 -6.343 1.00 92.81 83 ASP A C 1
ATOM 629 O O . ASP A 1 83 ? 5.054 8.026 -5.696 1.00 92.81 83 ASP A O 1
ATOM 633 N N . GLY A 1 84 ? 5.783 5.952 -6.117 1.00 93.12 84 GLY A N 1
ATOM 634 C CA . GLY A 1 84 ? 4.940 5.287 -5.127 1.00 93.12 84 GLY A CA 1
ATOM 635 C C . GLY A 1 84 ? 5.241 5.677 -3.675 1.00 93.12 84 GLY A C 1
ATOM 636 O O . GLY A 1 84 ? 6.341 6.115 -3.333 1.00 93.12 84 GLY A O 1
ATOM 637 N N . ALA A 1 85 ? 4.248 5.484 -2.806 1.00 96.44 85 ALA A N 1
ATOM 638 C CA . ALA A 1 85 ? 4.362 5.736 -1.371 1.00 96.44 85 ALA A CA 1
ATOM 639 C C . ALA A 1 85 ? 5.205 4.672 -0.655 1.00 96.44 85 ALA A C 1
ATOM 641 O O . ALA A 1 85 ? 5.305 3.525 -1.103 1.00 96.44 85 ALA A O 1
ATOM 642 N N . TRP A 1 86 ? 5.726 5.030 0.515 1.00 98.19 86 TRP A N 1
ATOM 643 C CA . TRP A 1 86 ? 5.987 4.079 1.594 1.00 98.19 86 TRP A CA 1
ATOM 644 C C . TRP A 1 86 ? 5.050 4.367 2.773 1.00 98.19 86 TRP A C 1
ATOM 646 O O . TRP A 1 86 ? 4.463 5.449 2.860 1.00 98.19 86 TRP A O 1
ATOM 656 N N . PHE A 1 87 ? 4.879 3.386 3.659 1.00 98.19 87 PHE A N 1
ATOM 657 C CA . PHE A 1 87 ? 3.914 3.464 4.761 1.00 98.19 87 PHE A CA 1
ATOM 658 C C . PHE A 1 87 ? 4.630 3.589 6.110 1.00 98.19 87 PHE A C 1
ATOM 660 O O . PHE A 1 87 ? 5.357 2.675 6.508 1.00 98.19 87 PHE A O 1
ATOM 667 N N . ASP A 1 88 ? 4.403 4.705 6.807 1.00 97.06 88 ASP A N 1
ATOM 668 C CA . ASP A 1 88 ? 4.933 4.981 8.144 1.00 97.06 88 ASP A CA 1
ATOM 669 C C . ASP A 1 88 ? 3.934 4.508 9.198 1.00 97.06 88 ASP A C 1
ATOM 671 O O . ASP A 1 88 ? 2.918 5.154 9.461 1.00 97.06 88 ASP A O 1
ATOM 675 N N . LEU A 1 89 ? 4.181 3.321 9.746 1.00 97.50 89 LEU A N 1
ATOM 676 C CA . LEU A 1 89 ? 3.249 2.635 10.633 1.00 97.50 89 LEU A CA 1
ATOM 677 C C . LEU A 1 89 ? 3.614 2.870 12.100 1.00 97.50 89 LEU A C 1
ATOM 679 O O . LEU A 1 89 ? 4.742 2.620 12.521 1.00 97.50 89 LEU A O 1
ATOM 683 N N . ASP A 1 90 ? 2.616 3.235 12.901 1.00 96.19 90 ASP A N 1
ATOM 684 C CA . ASP A 1 90 ? 2.721 3.331 14.351 1.00 96.19 90 ASP A CA 1
ATOM 685 C C . ASP A 1 90 ? 2.022 2.121 15.004 1.00 96.19 90 ASP A C 1
ATOM 687 O O . ASP A 1 90 ? 0.787 2.079 15.097 1.00 96.19 90 ASP A O 1
ATOM 691 N N . PRO A 1 91 ? 2.782 1.135 15.519 1.00 93.44 91 PRO A N 1
ATOM 692 C CA . PRO A 1 91 ? 2.207 -0.068 16.116 1.00 93.44 91 PRO A CA 1
ATOM 693 C C . PRO A 1 91 ? 1.391 0.222 17.384 1.00 93.44 91 PRO A C 1
ATOM 695 O O . PRO A 1 91 ? 0.607 -0.623 17.816 1.00 93.44 91 PRO A O 1
ATOM 698 N N . THR A 1 92 ? 1.542 1.405 17.991 1.00 96.38 92 THR A N 1
ATOM 699 C CA . THR A 1 92 ? 0.727 1.819 19.141 1.00 96.38 92 THR A CA 1
ATOM 700 C C . THR A 1 92 ? -0.685 2.246 18.737 1.00 96.38 92 THR A C 1
ATOM 702 O O . THR A 1 92 ? -1.589 2.237 19.575 1.00 96.38 92 THR A O 1
ATOM 705 N N . ARG A 1 93 ? -0.905 2.570 17.455 1.00 95.06 93 ARG A N 1
ATOM 706 C CA . ARG A 1 93 ? -2.201 3.006 16.911 1.00 95.06 93 ARG A CA 1
ATOM 707 C C . ARG A 1 93 ? -3.044 1.866 16.357 1.00 95.06 93 ARG A C 1
ATOM 709 O O . ARG A 1 93 ? -4.252 2.030 16.194 1.00 95.06 93 ARG A O 1
ATOM 716 N N . GLY A 1 94 ? -2.441 0.712 16.098 1.00 95.38 94 GLY A N 1
ATOM 717 C CA . GLY A 1 94 ? -3.158 -0.480 15.672 1.00 95.38 94 GLY A CA 1
ATOM 718 C C . GLY A 1 94 ? -2.264 -1.495 14.967 1.00 95.38 94 GLY A C 1
ATOM 719 O O . GLY A 1 94 ? -1.128 -1.189 14.610 1.00 95.38 94 GLY A O 1
ATOM 720 N N . PRO A 1 95 ? -2.770 -2.720 14.763 1.00 96.75 95 PRO A N 1
ATOM 721 C CA . PRO A 1 95 ? -2.039 -3.742 14.032 1.00 96.75 95 PRO A CA 1
ATOM 722 C C . PRO A 1 95 ? -2.013 -3.435 12.529 1.00 96.75 95 PRO A C 1
ATOM 724 O O . PRO A 1 95 ? -2.984 -2.928 11.971 1.00 96.75 95 PRO A O 1
ATOM 727 N N . ALA A 1 96 ? -0.928 -3.824 11.870 1.00 97.88 96 ALA A N 1
ATOM 728 C CA . ALA A 1 96 ? -0.793 -3.849 10.420 1.00 97.88 96 ALA A CA 1
ATOM 729 C C . ALA A 1 96 ? 0.173 -4.977 10.026 1.00 97.88 96 ALA A C 1
ATOM 731 O O . ALA A 1 96 ? 1.123 -5.270 10.752 1.00 97.88 96 ALA A O 1
ATOM 732 N N . GLU A 1 97 ? -0.085 -5.618 8.893 1.00 97.94 97 GLU A N 1
ATOM 733 C CA . GLU A 1 97 ? 0.772 -6.631 8.283 1.00 97.94 97 GLU A CA 1
ATOM 734 C C . GLU A 1 97 ? 1.524 -5.992 7.114 1.00 97.94 97 GLU A C 1
ATOM 736 O O . GLU A 1 97 ? 0.905 -5.460 6.192 1.00 97.94 97 GLU A O 1
ATOM 741 N N . VAL A 1 98 ? 2.856 -6.039 7.146 1.00 98.50 98 VAL A N 1
ATOM 742 C CA . VAL A 1 98 ? 3.700 -5.618 6.022 1.00 98.50 98 VAL A CA 1
ATOM 743 C C . VAL A 1 98 ? 3.884 -6.820 5.100 1.00 98.50 98 VAL A C 1
ATOM 745 O O . VAL A 1 98 ? 4.558 -7.778 5.470 1.00 98.50 98 VAL A O 1
ATOM 748 N N . LEU A 1 99 ? 3.279 -6.773 3.912 1.00 98.25 99 LEU A N 1
ATOM 749 C CA . LEU A 1 99 ? 3.393 -7.835 2.903 1.00 98.25 99 LEU A CA 1
ATOM 750 C C . LEU A 1 99 ? 4.685 -7.716 2.094 1.00 98.25 99 LEU A C 1
ATOM 752 O O . LEU A 1 99 ? 5.278 -8.719 1.693 1.00 98.25 99 LEU A O 1
ATOM 756 N N . ALA A 1 100 ? 5.115 -6.477 1.849 1.00 98.62 100 ALA A N 1
ATOM 757 C CA . ALA A 1 100 ? 6.323 -6.202 1.096 1.00 98.62 100 ALA A CA 1
ATOM 758 C C . ALA A 1 100 ? 7.076 -4.987 1.621 1.00 98.62 100 ALA A C 1
ATOM 760 O O . ALA A 1 100 ? 6.472 -4.031 2.112 1.00 98.62 100 ALA A O 1
ATOM 761 N N . THR A 1 101 ? 8.392 -5.002 1.441 1.00 98.81 101 THR A N 1
ATOM 762 C CA . THR A 1 101 ? 9.280 -3.864 1.697 1.00 98.81 101 THR A CA 1
ATOM 763 C C . THR A 1 101 ? 10.040 -3.463 0.441 1.00 98.81 101 THR A C 1
ATOM 765 O O . THR A 1 101 ? 10.271 -4.277 -0.453 1.00 98.81 101 THR A O 1
ATOM 768 N N . TYR A 1 102 ? 10.452 -2.203 0.365 1.00 98.62 102 TYR A N 1
ATOM 769 C CA . TYR A 1 102 ? 11.490 -1.767 -0.564 1.00 98.62 102 TYR A CA 1
ATOM 770 C C . TYR A 1 102 ? 12.870 -2.246 -0.093 1.00 98.62 102 TYR A C 1
ATOM 772 O O . TYR A 1 102 ? 13.042 -2.703 1.038 1.00 98.62 102 TYR A O 1
ATOM 780 N N . GLU A 1 103 ? 13.893 -2.095 -0.937 1.00 96.69 103 GLU A N 1
ATOM 781 C CA . GLU A 1 103 ? 15.264 -2.515 -0.603 1.00 96.69 103 GLU A CA 1
ATOM 782 C C . GLU A 1 103 ? 15.859 -1.813 0.624 1.00 96.69 103 GLU A C 1
ATOM 784 O O . GLU A 1 103 ? 16.694 -2.392 1.314 1.00 96.69 103 GLU A O 1
ATOM 789 N N . ASN A 1 104 ? 15.429 -0.583 0.921 1.00 97.12 104 ASN A N 1
ATOM 790 C CA . ASN A 1 104 ? 15.852 0.137 2.125 1.00 97.12 104 ASN A CA 1
ATOM 791 C C . ASN A 1 104 ? 15.072 -0.280 3.389 1.00 97.12 104 ASN A C 1
ATOM 793 O O . ASN A 1 104 ? 15.254 0.320 4.445 1.00 97.12 104 ASN A O 1
ATOM 797 N N . GLY A 1 105 ? 14.216 -1.302 3.290 1.00 98.19 105 GLY A N 1
ATOM 798 C CA . GLY A 1 105 ? 13.457 -1.874 4.399 1.00 98.19 105 GLY A CA 1
ATOM 799 C C . GLY A 1 105 ? 12.127 -1.184 4.693 1.00 98.19 105 GLY A C 1
ATOM 800 O O . GLY A 1 105 ? 11.379 -1.681 5.532 1.00 98.19 105 GLY A O 1
ATOM 801 N N . LEU A 1 106 ? 11.796 -0.081 4.013 1.00 98.50 106 LEU A N 1
ATOM 802 C CA . LEU A 1 106 ? 10.531 0.616 4.242 1.00 98.50 106 LEU A CA 1
ATOM 803 C C . LEU A 1 106 ? 9.340 -0.176 3.676 1.00 98.50 106 LEU A C 1
ATOM 805 O O . LEU A 1 106 ? 9.478 -0.786 2.612 1.00 98.50 106 LEU A O 1
ATOM 809 N N . PRO A 1 107 ? 8.166 -0.164 4.335 1.00 98.69 107 PRO A N 1
ATOM 810 C CA . PRO A 1 107 ? 6.983 -0.866 3.844 1.00 98.69 107 PRO A CA 1
ATOM 811 C C . PRO A 1 107 ? 6.538 -0.373 2.461 1.00 98.69 107 PRO A C 1
ATOM 813 O O . PRO A 1 107 ? 6.290 0.816 2.264 1.00 98.69 107 PRO A O 1
ATOM 816 N N . ALA A 1 108 ? 6.400 -1.310 1.523 1.00 98.62 108 ALA A N 1
ATOM 817 C CA . ALA A 1 108 ? 5.942 -1.092 0.151 1.00 98.62 108 ALA A CA 1
ATOM 818 C C . ALA A 1 108 ? 4.520 -1.618 -0.090 1.00 98.62 108 ALA A C 1
ATOM 820 O O . ALA A 1 108 ? 3.846 -1.138 -0.999 1.00 98.62 108 ALA A O 1
ATOM 821 N N . ALA A 1 109 ? 4.060 -2.586 0.708 1.00 98.81 109 ALA A N 1
ATOM 822 C CA . ALA A 1 109 ? 2.682 -3.065 0.704 1.00 98.81 109 ALA A CA 1
ATOM 823 C C . ALA A 1 109 ? 2.237 -3.444 2.119 1.00 98.81 109 ALA A C 1
ATOM 825 O O . ALA A 1 109 ? 2.976 -4.112 2.848 1.00 98.81 109 ALA A O 1
ATOM 826 N N . VAL A 1 110 ? 1.036 -3.015 2.505 1.00 98.75 110 VAL A N 1
ATOM 827 C CA . VAL A 1 110 ? 0.504 -3.154 3.866 1.00 98.75 110 VAL A CA 1
ATOM 828 C C . VAL A 1 110 ? -0.962 -3.563 3.827 1.00 98.75 110 VAL A C 1
ATOM 830 O O . VAL A 1 110 ? -1.729 -3.070 3.000 1.00 98.75 110 VAL A O 1
ATOM 833 N N . VAL A 1 111 ? -1.366 -4.418 4.766 1.00 98.69 111 VAL A N 1
ATOM 834 C CA . VAL A 1 111 ? -2.771 -4.717 5.055 1.00 98.69 111 VAL A CA 1
ATOM 835 C C . VAL A 1 111 ? -3.070 -4.422 6.524 1.00 98.69 111 VAL A C 1
ATOM 837 O O . VAL A 1 111 ? -2.332 -4.835 7.414 1.00 98.69 111 VAL A O 1
ATOM 840 N N . ALA A 1 112 ? -4.157 -3.704 6.799 1.00 98.62 112 ALA A N 1
ATOM 841 C CA . ALA A 1 112 ? -4.546 -3.307 8.151 1.00 98.62 112 ALA A CA 1
ATOM 842 C C . ALA A 1 112 ? -6.070 -3.400 8.359 1.00 98.62 112 ALA A C 1
ATOM 844 O O . ALA A 1 112 ? -6.848 -3.186 7.422 1.00 98.62 112 ALA A O 1
ATOM 845 N N . PRO A 1 113 ? -6.539 -3.727 9.577 1.00 98.19 113 PRO A N 1
ATOM 846 C CA . PRO A 1 113 ? -7.952 -3.665 9.904 1.00 98.19 113 PRO A CA 1
ATOM 847 C C . PRO A 1 113 ? -8.381 -2.213 10.134 1.00 98.19 113 PRO A C 1
ATOM 849 O O . PRO A 1 113 ? -7.635 -1.408 10.684 1.00 98.19 113 PRO A O 1
ATOM 852 N N . PHE A 1 114 ? -9.626 -1.897 9.783 1.00 97.44 114 PHE A N 1
ATOM 853 C CA . PHE A 1 114 ? -10.225 -0.598 10.085 1.00 97.44 114 PHE A CA 1
ATOM 854 C C . PHE A 1 114 ? -11.708 -0.777 10.421 1.00 97.44 114 PHE A C 1
ATOM 856 O O . PHE A 1 114 ? -12.518 -1.119 9.557 1.00 97.44 114 PHE A O 1
ATOM 863 N N . GLY A 1 115 ? -12.067 -0.604 11.697 1.00 96.00 115 GLY A N 1
ATOM 864 C CA . GLY A 1 115 ? -13.388 -0.981 12.212 1.00 96.00 115 GLY A CA 1
ATOM 865 C C . GLY A 1 115 ? -13.716 -2.451 11.915 1.00 96.00 115 GLY A C 1
ATOM 866 O O . GLY A 1 115 ? -12.908 -3.340 12.175 1.00 96.00 115 GLY A O 1
ATOM 867 N N . ALA A 1 116 ? -14.886 -2.711 11.327 1.00 97.44 116 ALA A N 1
ATOM 868 C CA . ALA A 1 116 ? -15.289 -4.047 10.879 1.00 97.44 116 ALA A CA 1
ATOM 869 C C . ALA A 1 116 ? -14.735 -4.433 9.492 1.00 97.44 116 ALA A C 1
ATOM 871 O O . ALA A 1 116 ? -15.101 -5.489 8.966 1.00 97.44 116 ALA A O 1
ATOM 872 N N . GLY A 1 117 ? -13.950 -3.557 8.857 1.00 98.38 117 GLY A N 1
ATOM 873 C CA . GLY A 1 117 ? -13.428 -3.716 7.503 1.00 98.38 117 GLY A CA 1
ATOM 874 C C . GLY A 1 117 ? -11.942 -4.031 7.451 1.00 98.38 117 GLY A C 1
ATOM 875 O O . GLY A 1 117 ? -11.338 -4.457 8.438 1.00 98.38 117 GLY A O 1
ATOM 876 N N . ALA A 1 118 ? -11.371 -3.844 6.264 1.00 98.62 118 ALA A N 1
ATOM 877 C CA . ALA A 1 118 ? -9.950 -4.031 6.001 1.00 98.62 118 ALA A CA 1
ATOM 878 C C . ALA A 1 118 ? -9.473 -3.101 4.882 1.00 98.62 118 ALA A C 1
ATOM 880 O O . ALA A 1 118 ? -10.241 -2.726 3.990 1.00 98.62 118 ALA A O 1
ATOM 881 N N . VAL A 1 119 ? -8.195 -2.761 4.951 1.00 98.75 119 VAL A N 1
ATOM 882 C CA . VAL A 1 119 ? -7.495 -1.830 4.074 1.00 98.75 119 VAL A CA 1
ATOM 883 C C . VAL A 1 119 ? -6.262 -2.555 3.558 1.00 98.75 119 VAL A C 1
ATOM 885 O O . VAL A 1 119 ? -5.523 -3.118 4.360 1.00 98.75 119 VAL A O 1
ATOM 888 N N . GLY A 1 120 ? -6.048 -2.562 2.248 1.00 98.75 120 GLY A N 1
ATOM 889 C CA . GLY A 1 120 ? -4.805 -3.014 1.631 1.00 98.75 120 GLY A CA 1
ATOM 890 C C . GLY A 1 120 ? -4.271 -1.950 0.701 1.00 98.75 120 GLY A C 1
ATOM 891 O O . GLY A 1 120 ? -5.025 -1.336 -0.055 1.00 98.75 120 GLY A O 1
ATOM 892 N N . VAL A 1 121 ? -2.975 -1.709 0.777 1.00 98.81 121 VAL A N 1
ATOM 893 C CA . VAL A 1 121 ? -2.320 -0.652 0.020 1.00 98.81 121 VAL A CA 1
ATOM 894 C C . VAL A 1 121 ? -0.961 -1.101 -0.466 1.00 98.81 121 VAL A C 1
ATOM 896 O O . VAL A 1 121 ? -0.281 -1.882 0.197 1.00 98.81 121 VAL A O 1
ATOM 899 N N . VAL A 1 122 ? -0.569 -0.586 -1.624 1.00 98.81 122 VAL A N 1
ATOM 900 C CA . VAL A 1 122 ? 0.731 -0.835 -2.234 1.00 98.81 122 VAL A CA 1
ATOM 901 C C . VAL A 1 122 ? 1.229 0.435 -2.918 1.00 98.81 122 VAL A C 1
ATOM 903 O O . VAL A 1 122 ? 0.471 1.149 -3.576 1.00 98.81 122 VAL A O 1
ATOM 906 N N . GLY A 1 123 ? 2.502 0.747 -2.691 1.00 98.25 123 GLY A N 1
ATOM 907 C CA . GLY A 1 123 ? 3.192 1.891 -3.280 1.00 98.25 123 GLY A CA 1
ATOM 908 C C . GLY A 1 123 ? 3.460 1.730 -4.781 1.00 98.25 123 GLY A C 1
ATOM 909 O O . GLY A 1 123 ? 3.040 2.602 -5.539 1.00 98.25 123 GLY A O 1
ATOM 910 N N . PRO A 1 124 ? 4.145 0.659 -5.232 1.00 98.06 124 PRO A N 1
ATOM 911 C CA . PRO A 1 124 ? 4.344 0.380 -6.657 1.00 98.06 124 PRO A CA 1
ATOM 912 C C . PRO A 1 124 ? 3.069 -0.160 -7.333 1.00 98.06 124 PRO A C 1
ATOM 914 O O . PRO A 1 124 ? 2.026 -0.289 -6.693 1.00 98.06 124 PRO A O 1
ATOM 917 N N . HIS A 1 125 ? 3.179 -0.511 -8.617 1.00 98.19 125 HIS A N 1
ATOM 918 C CA . HIS A 1 125 ? 2.091 -1.031 -9.447 1.00 98.19 125 HIS A CA 1
ATOM 919 C C . HIS A 1 125 ? 2.231 -2.541 -9.740 1.00 98.19 125 HIS A C 1
ATOM 921 O O . HIS A 1 125 ? 2.679 -2.915 -10.829 1.00 98.19 125 HIS A O 1
ATOM 927 N N . PRO A 1 126 ? 1.898 -3.447 -8.799 1.00 97.38 126 PRO A N 1
ATOM 928 C CA . PRO A 1 126 ? 1.857 -4.890 -9.067 1.00 97.38 126 PRO A CA 1
ATOM 929 C C . PRO A 1 126 ? 0.747 -5.296 -10.049 1.00 97.38 126 PRO A C 1
ATOM 931 O O . PRO A 1 126 ? 0.699 -6.446 -10.484 1.00 97.38 126 PRO A O 1
ATOM 934 N N . GLU A 1 127 ? -0.169 -4.386 -10.376 1.00 97.56 127 GLU A N 1
ATOM 935 C CA . GLU A 1 127 ? -1.209 -4.549 -11.388 1.00 97.56 127 GLU A CA 1
ATOM 936 C C . GLU A 1 127 ? -0.728 -4.221 -12.807 1.00 97.56 127 GLU A C 1
ATOM 938 O O . GLU A 1 127 ? -1.457 -4.484 -13.763 1.00 97.56 127 GLU A O 1
ATOM 943 N N . ALA A 1 128 ? 0.471 -3.643 -12.950 1.00 97.75 128 ALA A N 1
ATOM 944 C CA . ALA A 1 128 ? 1.005 -3.234 -14.240 1.00 97.75 128 ALA A CA 1
ATOM 945 C C . ALA A 1 128 ? 1.158 -4.434 -15.181 1.00 97.75 128 ALA A C 1
ATOM 947 O O . ALA A 1 128 ? 1.806 -5.436 -14.869 1.00 97.75 128 ALA A O 1
ATOM 948 N N . THR A 1 129 ? 0.573 -4.305 -16.363 1.00 97.25 129 THR A N 1
ATOM 949 C CA . THR A 1 129 ? 0.683 -5.271 -17.452 1.00 97.25 129 THR A CA 1
ATOM 950 C C . THR A 1 129 ? 1.947 -5.002 -18.286 1.00 97.25 129 THR A C 1
ATOM 952 O O . THR A 1 129 ? 2.552 -3.935 -18.155 1.00 97.25 129 THR A O 1
ATOM 955 N N . PRO A 1 130 ? 2.412 -5.958 -19.119 1.00 97.94 130 PRO A N 1
ATOM 956 C CA . PRO A 1 130 ? 3.667 -5.811 -19.868 1.00 97.94 130 PRO A CA 1
ATOM 957 C C . PRO A 1 130 ? 3.779 -4.520 -20.694 1.00 97.94 130 PRO A C 1
ATOM 959 O O . PRO A 1 130 ? 4.864 -3.954 -20.796 1.00 97.94 130 PRO A O 1
ATOM 962 N N . ASP A 1 131 ? 2.661 -4.043 -21.240 1.00 97.75 131 ASP A N 1
ATOM 963 C CA . ASP A 1 131 ? 2.544 -2.812 -22.024 1.00 97.75 131 ASP A CA 1
ATOM 964 C C . ASP A 1 131 ? 3.002 -1.569 -21.256 1.00 97.75 131 ASP A C 1
ATOM 966 O O . ASP A 1 131 ? 3.714 -0.744 -21.820 1.00 97.75 131 ASP A O 1
ATOM 970 N N . TRP A 1 132 ? 2.734 -1.478 -19.948 1.00 97.94 132 TRP A N 1
ATOM 971 C CA . TRP A 1 132 ? 3.185 -0.345 -19.128 1.00 97.94 132 TRP A CA 1
ATOM 972 C C . TRP A 1 132 ? 4.712 -0.219 -19.131 1.00 97.94 132 TRP A C 1
ATOM 974 O O . TRP A 1 132 ? 5.258 0.880 -19.177 1.00 97.94 132 TRP A O 1
ATOM 984 N N . PHE A 1 133 ? 5.416 -1.353 -19.102 1.00 98.25 133 PHE A N 1
ATOM 985 C CA . PHE A 1 133 ? 6.873 -1.369 -19.164 1.00 98.25 133 PHE A CA 1
ATOM 986 C C . PHE A 1 133 ? 7.354 -1.012 -20.571 1.00 98.25 133 PHE A C 1
ATOM 988 O O . PHE A 1 133 ? 8.213 -0.142 -20.719 1.00 98.25 133 PHE A O 1
ATOM 995 N N . THR A 1 134 ? 6.804 -1.655 -21.607 1.00 97.94 134 THR A N 1
ATOM 996 C CA . THR A 1 134 ? 7.278 -1.457 -22.984 1.00 97.94 134 THR A CA 1
ATOM 997 C C . THR A 1 134 ? 7.010 -0.050 -23.505 1.00 97.94 134 THR A C 1
ATOM 999 O O . THR A 1 134 ? 7.875 0.505 -24.181 1.00 97.94 134 THR A O 1
ATOM 1002 N N . ASP A 1 135 ? 5.879 0.556 -23.143 1.00 97.88 135 ASP A N 1
ATOM 1003 C CA . ASP A 1 135 ? 5.511 1.919 -23.545 1.00 97.88 135 ASP A CA 1
ATOM 1004 C C . ASP A 1 135 ? 6.471 2.968 -22.963 1.00 97.88 135 ASP A C 1
ATOM 1006 O O . ASP A 1 135 ? 6.735 3.999 -23.584 1.00 97.88 135 ASP A O 1
ATOM 1010 N N . CYS A 1 136 ? 7.065 2.672 -21.806 1.00 96.62 136 CYS A N 1
ATOM 1011 C CA . CYS A 1 136 ? 8.083 3.499 -21.158 1.00 96.62 136 CYS A CA 1
ATOM 1012 C C . CYS A 1 136 ? 9.524 3.094 -21.536 1.00 96.62 136 CYS A C 1
ATOM 1014 O O . CYS A 1 136 ? 10.480 3.653 -20.995 1.00 96.62 136 CYS A O 1
ATOM 1016 N N . GLY A 1 137 ? 9.708 2.121 -22.439 1.00 97.50 137 GLY A N 1
ATOM 1017 C CA . GLY A 1 137 ? 11.026 1.603 -22.825 1.00 97.50 137 GLY A CA 1
ATOM 1018 C C . GLY A 1 137 ? 11.750 0.837 -21.708 1.00 97.50 137 GLY A C 1
ATOM 1019 O O . GLY A 1 137 ? 12.980 0.764 -21.704 1.00 97.50 137 GLY A O 1
ATOM 1020 N N . LEU A 1 138 ? 11.005 0.292 -20.746 1.00 97.81 138 LEU A N 1
ATOM 1021 C CA . LEU A 1 138 ? 11.518 -0.459 -19.604 1.00 97.81 138 LEU A CA 1
ATOM 1022 C C . LEU A 1 138 ? 11.522 -1.971 -19.882 1.00 97.81 138 LEU A C 1
ATOM 1024 O O . LEU A 1 138 ? 10.687 -2.474 -20.637 1.00 97.81 138 LEU A O 1
ATOM 1028 N N . PRO A 1 139 ? 12.434 -2.733 -19.250 1.00 96.81 139 PRO A N 1
ATOM 1029 C CA . PRO A 1 139 ? 12.428 -4.185 -19.359 1.00 96.81 139 PRO A CA 1
ATOM 1030 C C . PRO A 1 139 ? 11.212 -4.782 -18.642 1.00 96.81 139 PRO A C 1
ATOM 1032 O O . PRO A 1 139 ? 10.937 -4.449 -17.489 1.00 96.81 139 PRO A O 1
ATOM 1035 N N . VAL A 1 140 ? 10.530 -5.719 -19.303 1.00 97.88 140 VAL A N 1
ATOM 1036 C CA . VAL A 1 140 ? 9.465 -6.524 -18.691 1.00 97.88 140 VAL A CA 1
ATOM 1037 C C . VAL A 1 140 ? 10.107 -7.589 -17.790 1.00 97.88 140 VAL A C 1
ATOM 1039 O O . VAL A 1 140 ? 10.918 -8.381 -18.283 1.00 97.88 1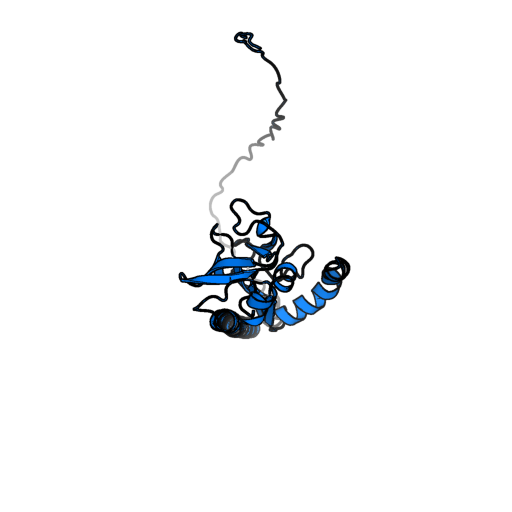40 VAL A O 1
ATOM 1042 N N . PRO A 1 141 ? 9.780 -7.649 -16.486 1.00 96.75 141 PRO A N 1
ATOM 1043 C CA . PRO A 1 141 ? 10.271 -8.708 -15.609 1.00 96.75 141 PRO A CA 1
ATOM 1044 C C . PRO A 1 141 ? 9.845 -10.096 -16.099 1.00 96.75 141 PRO A C 1
ATOM 1046 O O . PRO A 1 141 ? 8.689 -10.310 -16.458 1.00 96.75 141 PRO A O 1
ATOM 1049 N N . ALA A 1 142 ? 10.766 -11.062 -16.084 1.00 94.19 142 ALA A N 1
ATOM 1050 C CA . ALA A 1 142 ? 10.482 -12.429 -16.536 1.00 94.19 142 ALA A CA 1
ATOM 1051 C C . ALA A 1 142 ? 9.431 -13.146 -15.667 1.00 94.19 142 ALA A C 1
ATOM 1053 O O . ALA A 1 142 ? 8.751 -14.054 -16.132 1.00 94.19 142 ALA A O 1
ATOM 1054 N N . ASP A 1 143 ? 9.311 -12.738 -14.405 1.00 93.12 143 ASP A N 1
ATOM 1055 C CA . ASP A 1 143 ? 8.361 -13.238 -13.416 1.00 93.12 143 ASP A CA 1
ATOM 1056 C C . ASP A 1 143 ? 7.162 -12.293 -13.219 1.00 93.12 143 ASP A C 1
ATOM 1058 O O . ASP A 1 143 ? 6.500 -12.344 -12.178 1.00 93.12 143 ASP A O 1
ATOM 1062 N N . LEU A 1 144 ? 6.888 -11.410 -14.188 1.00 94.69 144 LEU A N 1
ATOM 1063 C CA . LEU A 1 144 ? 5.708 -10.551 -14.166 1.00 94.69 144 LEU A CA 1
ATOM 1064 C C . LEU A 1 144 ? 4.433 -11.403 -14.212 1.00 94.69 144 LEU A C 1
ATOM 1066 O O . LEU A 1 144 ? 4.272 -12.280 -15.060 1.00 94.69 144 LEU A O 1
ATOM 1070 N N . GLY A 1 145 ? 3.503 -11.112 -13.310 1.00 92.69 145 GLY A N 1
ATOM 1071 C CA . GLY A 1 145 ? 2.216 -11.783 -13.230 1.00 92.69 145 GLY A CA 1
ATOM 1072 C C . GLY A 1 145 ? 1.273 -11.054 -12.282 1.00 92.69 145 GLY A C 1
ATOM 1073 O O . GLY A 1 145 ? 1.670 -10.141 -11.565 1.00 92.69 145 GLY A O 1
ATOM 1074 N N . ALA A 1 146 ? 0.011 -11.482 -12.262 1.00 94.31 146 ALA A N 1
ATOM 1075 C CA . ALA A 1 146 ? -1.011 -10.907 -11.386 1.00 94.31 146 ALA A CA 1
ATOM 1076 C C . ALA A 1 146 ? -0.928 -11.413 -9.932 1.00 94.31 146 ALA A C 1
ATOM 1078 O O . ALA A 1 146 ? -1.790 -11.088 -9.119 1.00 94.31 146 ALA A O 1
ATOM 1079 N N . ASP A 1 147 ? 0.075 -12.226 -9.593 1.00 97.25 147 ASP A N 1
ATOM 1080 C CA . ASP A 1 147 ? 0.155 -12.950 -8.324 1.00 97.25 147 ASP A CA 1
ATOM 1081 C C . ASP A 1 147 ? 0.313 -12.020 -7.114 1.00 97.25 147 ASP A C 1
ATOM 1083 O O . ASP A 1 147 ? -0.321 -12.256 -6.091 1.00 97.25 147 ASP A O 1
ATOM 1087 N N . LEU A 1 148 ? 1.073 -10.928 -7.240 1.00 98.19 148 LEU A N 1
ATOM 1088 C CA . LEU A 1 148 ? 1.219 -9.935 -6.167 1.00 98.19 148 LEU A CA 1
ATOM 1089 C C . LEU A 1 148 ? -0.084 -9.175 -5.893 1.00 98.19 148 LEU A C 1
ATOM 1091 O O . LEU A 1 148 ? -0.479 -8.980 -4.743 1.00 98.19 148 LEU A O 1
ATOM 1095 N N . THR A 1 149 ? -0.779 -8.776 -6.959 1.00 97.75 149 THR A N 1
ATOM 1096 C CA . THR A 1 149 ? -2.086 -8.115 -6.858 1.00 97.75 149 THR A CA 1
ATOM 1097 C C . THR A 1 149 ? -3.134 -9.058 -6.272 1.00 97.75 149 THR A C 1
ATOM 1099 O O . THR A 1 149 ? -3.917 -8.654 -5.411 1.00 97.75 149 THR A O 1
ATOM 1102 N N . GLN A 1 150 ? -3.123 -10.323 -6.698 1.00 98.38 150 GLN A N 1
ATOM 1103 C CA . GLN A 1 150 ? -4.011 -11.357 -6.180 1.00 98.38 150 GLN A CA 1
ATOM 1104 C C . GLN A 1 150 ? -3.742 -11.638 -4.694 1.00 98.38 150 GLN A C 1
ATOM 1106 O O . GLN A 1 150 ? -4.692 -11.673 -3.918 1.00 98.38 150 GLN A O 1
ATOM 1111 N N . ASP A 1 151 ? -2.479 -11.755 -4.272 1.00 98.56 151 ASP A N 1
ATOM 1112 C CA . ASP A 1 151 ? -2.127 -11.948 -2.858 1.00 98.56 151 ASP A CA 1
ATOM 1113 C C . ASP A 1 151 ? -2.606 -10.771 -1.995 1.00 98.56 151 ASP A C 1
ATOM 1115 O O . ASP A 1 151 ? -3.279 -10.979 -0.984 1.00 98.56 151 ASP A O 1
ATOM 1119 N N . LEU A 1 152 ? -2.370 -9.525 -2.425 1.00 98.62 152 LEU A N 1
ATOM 1120 C CA . LEU A 1 152 ? -2.879 -8.348 -1.715 1.00 98.62 152 LEU A CA 1
ATOM 1121 C C . LEU A 1 152 ? -4.412 -8.384 -1.578 1.00 98.62 152 LEU A C 1
ATOM 1123 O O . LEU A 1 152 ? -4.944 -8.149 -0.487 1.00 98.62 152 LEU A O 1
ATOM 1127 N N . LEU A 1 153 ? -5.129 -8.704 -2.660 1.00 98.44 153 LEU A N 1
ATOM 1128 C CA . LEU A 1 153 ? -6.587 -8.834 -2.652 1.00 98.44 153 LEU A CA 1
ATOM 1129 C C . LEU A 1 153 ? -7.043 -9.919 -1.666 1.00 98.44 153 LEU A C 1
ATOM 1131 O O . LEU A 1 153 ? -7.913 -9.668 -0.828 1.00 98.44 153 LEU A O 1
ATOM 1135 N N . ASP A 1 154 ? -6.441 -11.104 -1.727 1.00 98.56 154 ASP A N 1
ATOM 1136 C CA . ASP A 1 154 ? -6.800 -12.244 -0.886 1.00 98.56 154 ASP A CA 1
ATOM 1137 C C . ASP A 1 154 ? -6.568 -11.942 0.600 1.00 98.56 154 ASP A C 1
ATOM 1139 O O . ASP A 1 154 ? -7.427 -12.240 1.441 1.00 98.56 154 ASP A O 1
ATOM 1143 N N . ARG A 1 155 ? -5.463 -11.262 0.936 1.00 98.38 155 ARG A N 1
ATOM 1144 C CA . ARG A 1 155 ? -5.153 -10.804 2.302 1.00 98.38 155 ARG A CA 1
ATOM 1145 C C . ARG A 1 155 ? -6.199 -9.819 2.819 1.00 98.38 155 ARG A C 1
ATOM 1147 O O . ARG A 1 155 ? -6.701 -9.988 3.932 1.00 98.38 155 ARG A O 1
ATOM 1154 N N . VAL A 1 156 ? -6.596 -8.840 2.006 1.00 98.56 156 VAL A N 1
ATOM 1155 C CA . VAL A 1 156 ? -7.637 -7.855 2.354 1.00 98.56 156 VAL A CA 1
ATOM 1156 C C . VAL A 1 156 ? -8.998 -8.520 2.551 1.00 98.56 156 VAL A C 1
ATOM 1158 O O . VAL A 1 156 ? -9.712 -8.237 3.524 1.00 98.56 156 VAL A O 1
ATOM 1161 N N . MET A 1 157 ? -9.369 -9.428 1.648 1.00 98.44 157 MET A N 1
ATOM 1162 C CA . MET A 1 157 ? -10.639 -10.146 1.717 1.00 98.44 157 MET A CA 1
ATOM 1163 C C . MET A 1 157 ? -10.712 -11.015 2.969 1.00 98.44 157 MET A C 1
ATOM 1165 O O . MET A 1 157 ? -11.695 -10.922 3.716 1.00 98.44 157 MET A O 1
ATOM 1169 N N . ARG A 1 158 ? -9.648 -11.777 3.245 1.00 98.25 158 ARG A N 1
ATOM 1170 C CA . ARG A 1 158 ? -9.519 -12.615 4.438 1.00 98.25 158 ARG A CA 1
ATOM 1171 C C . ARG A 1 158 ? -9.540 -11.791 5.719 1.00 98.25 158 ARG A C 1
ATOM 1173 O O . ARG A 1 158 ? -10.340 -12.085 6.610 1.00 98.25 158 ARG A O 1
ATOM 1180 N N . LEU A 1 159 ? -8.705 -10.755 5.828 1.00 97.94 159 LEU A N 1
ATOM 1181 C CA . LEU A 1 159 ? -8.641 -9.935 7.039 1.00 97.94 159 LEU A CA 1
ATOM 1182 C C . LEU A 1 159 ? -10.006 -9.338 7.356 1.00 97.94 159 LEU A C 1
ATOM 1184 O O . LEU A 1 159 ? -10.476 -9.396 8.489 1.00 97.94 159 LEU A O 1
ATOM 1188 N N . GLY A 1 160 ? -10.695 -8.829 6.343 1.00 95.88 160 GLY A N 1
ATOM 1189 C CA . GLY A 1 160 ? -11.982 -8.220 6.586 1.00 95.88 160 GLY A CA 1
ATOM 1190 C C . GLY A 1 160 ? -13.108 -9.215 6.917 1.00 95.88 160 GLY A C 1
ATOM 1191 O O . GLY A 1 160 ? -14.147 -8.820 7.449 1.00 95.88 160 GLY A O 1
ATOM 1192 N N . GLN A 1 161 ? -12.971 -10.501 6.576 1.00 95.69 161 GLN A N 1
ATOM 1193 C CA . GLN A 1 161 ? -13.876 -11.542 7.084 1.00 95.69 161 GLN A CA 1
ATOM 1194 C C . GLN A 1 161 ? -13.637 -11.763 8.583 1.00 95.69 161 GLN A C 1
ATOM 1196 O O . GLN A 1 161 ? -14.598 -11.857 9.352 1.00 95.69 161 GLN A O 1
ATOM 1201 N N . VAL A 1 162 ? -12.366 -11.780 9.000 1.00 96.31 162 VAL A N 1
ATOM 1202 C CA . VAL A 1 162 ? -11.953 -11.915 10.404 1.00 96.31 162 VAL A CA 1
ATOM 1203 C C . VAL A 1 162 ? -12.443 -10.731 11.242 1.00 96.31 162 VAL A C 1
ATOM 1205 O O . VAL A 1 162 ? -13.087 -10.947 12.271 1.00 96.31 162 VAL A O 1
ATOM 1208 N N . THR A 1 163 ? -12.228 -9.490 10.795 1.00 95.12 163 THR A N 1
ATOM 1209 C CA . THR A 1 163 ? -12.656 -8.287 11.536 1.00 95.12 163 THR A CA 1
ATOM 1210 C C . THR A 1 163 ? -14.175 -8.216 11.671 1.00 95.12 163 THR A C 1
ATOM 1212 O O . THR A 1 163 ? -14.698 -8.000 12.767 1.00 95.12 163 THR A O 1
ATOM 1215 N N . ARG A 1 164 ? -14.916 -8.515 10.598 1.00 91.38 164 ARG A N 1
ATOM 1216 C CA . ARG A 1 164 ? -16.385 -8.570 10.629 1.00 91.38 164 ARG A CA 1
ATOM 1217 C C . ARG A 1 164 ? -16.917 -9.657 11.563 1.00 91.38 164 ARG A C 1
ATOM 1219 O O . ARG A 1 164 ? -17.936 -9.454 12.231 1.00 91.38 164 ARG A O 1
ATOM 1226 N N . ALA A 1 165 ? -16.269 -10.821 11.608 1.00 92.12 165 ALA A N 1
ATOM 1227 C CA . ALA A 1 165 ? -16.640 -11.888 12.530 1.00 92.12 165 ALA A CA 1
ATOM 1228 C C . ALA A 1 165 ? -16.410 -11.468 13.991 1.00 92.12 165 ALA A C 1
ATOM 1230 O O . ALA A 1 165 ? -17.317 -11.633 14.810 1.00 92.12 165 ALA A O 1
ATOM 1231 N N . ALA A 1 166 ? -15.258 -10.862 14.293 1.00 90.88 166 ALA A N 1
ATOM 1232 C CA . ALA A 1 166 ? -14.933 -10.352 15.624 1.00 90.88 166 ALA A CA 1
ATOM 1233 C C . ALA A 1 166 ? -15.943 -9.292 16.100 1.00 90.88 166 ALA A C 1
ATOM 1235 O O . ALA A 1 166 ? -16.471 -9.393 17.208 1.00 90.88 166 ALA A O 1
ATOM 1236 N N . GLU A 1 167 ? -16.306 -8.342 15.236 1.00 91.06 167 GLU A N 1
ATOM 1237 C CA . GLU A 1 167 ? -17.306 -7.305 15.527 1.00 91.06 167 GLU A CA 1
ATOM 1238 C C . GLU A 1 167 ? -18.701 -7.878 15.816 1.00 91.06 167 GLU A C 1
ATOM 1240 O O . GLU A 1 167 ? -19.384 -7.465 16.759 1.00 91.06 167 GLU A O 1
ATOM 1245 N N . ARG A 1 168 ? -19.136 -8.888 15.051 1.00 90.06 168 ARG A N 1
ATOM 1246 C CA . ARG A 1 168 ? -20.405 -9.591 15.317 1.00 90.06 168 ARG A CA 1
ATOM 1247 C C . ARG A 1 168 ? -20.402 -10.270 16.684 1.00 90.06 168 ARG A C 1
ATOM 1249 O O . ARG A 1 168 ? -21.414 -10.217 17.385 1.00 90.06 168 ARG A O 1
ATOM 1256 N N . THR A 1 169 ? -19.292 -10.900 17.057 1.00 91.25 169 THR A N 1
ATOM 1257 C CA . THR A 1 169 ? -19.127 -11.543 18.366 1.00 91.25 169 THR A CA 1
ATOM 1258 C C . THR A 1 169 ? -19.152 -10.505 19.488 1.00 91.25 169 THR A C 1
ATOM 1260 O O . THR A 1 169 ? -19.937 -10.640 20.427 1.00 91.25 169 THR A O 1
ATOM 1263 N N . ALA A 1 170 ? -18.399 -9.409 19.354 1.00 88.31 170 ALA A N 1
ATOM 1264 C CA . ALA A 1 170 ? -18.376 -8.322 20.333 1.00 88.31 170 ALA A CA 1
ATOM 1265 C C . ALA A 1 170 ? -19.771 -7.710 20.567 1.00 88.31 170 ALA A C 1
ATOM 1267 O O . ALA A 1 170 ? -20.163 -7.458 21.708 1.00 88.31 170 ALA A O 1
ATOM 1268 N N . ARG A 1 171 ? -20.571 -7.535 19.506 1.00 87.88 171 ARG A N 1
ATOM 1269 C CA . ARG A 1 171 ? -21.951 -7.023 19.609 1.00 87.88 171 ARG A CA 1
ATOM 1270 C C . ARG A 1 171 ? -22.892 -7.963 20.356 1.00 87.88 171 ARG A C 1
ATOM 1272 O O . ARG A 1 171 ? -23.736 -7.475 21.100 1.00 87.88 171 ARG A O 1
ATOM 1279 N N . ARG A 1 172 ? -22.747 -9.283 20.195 1.00 88.69 172 ARG A N 1
ATOM 1280 C CA . ARG A 1 172 ? -23.561 -10.282 20.917 1.00 88.69 172 ARG A CA 1
ATOM 1281 C C . ARG A 1 172 ? -23.280 -10.295 22.417 1.00 88.69 172 ARG A C 1
ATOM 1283 O O . ARG A 1 172 ? -24.195 -10.529 23.196 1.00 88.69 172 ARG A O 1
ATOM 1290 N N . HIS A 1 173 ? -22.037 -10.033 22.811 1.00 84.25 173 HIS A N 1
ATOM 1291 C CA . HIS A 1 173 ? -21.626 -10.018 24.217 1.00 84.25 173 HIS A CA 1
ATOM 1292 C C . HIS A 1 173 ? -21.781 -8.650 24.893 1.00 84.25 173 HIS A C 1
ATOM 1294 O O . HIS A 1 173 ? -21.534 -8.528 26.092 1.00 84.25 173 HIS A O 1
ATOM 1300 N N . ARG A 1 174 ? -22.208 -7.613 24.161 1.00 79.62 174 ARG A N 1
ATOM 1301 C CA . ARG A 1 174 ? -22.454 -6.294 24.743 1.00 79.62 174 ARG A CA 1
ATOM 1302 C C . ARG A 1 174 ? -23.764 -6.327 25.548 1.00 79.62 174 ARG A C 1
ATOM 1304 O O . ARG A 1 174 ? -24.812 -6.584 24.956 1.00 79.62 174 ARG A O 1
ATOM 1311 N N . PRO A 1 175 ? -23.750 -6.036 26.863 1.00 73.44 175 PRO A N 1
ATOM 1312 C CA . PRO A 1 175 ? -24.982 -5.978 27.640 1.00 73.44 175 PRO A CA 1
ATOM 1313 C C . PRO A 1 175 ? -25.903 -4.875 27.088 1.00 73.44 175 PRO A C 1
ATOM 1315 O O . PRO A 1 175 ? -25.406 -3.843 26.613 1.00 73.44 175 PRO A O 1
ATOM 1318 N N . PRO A 1 176 ? -27.235 -5.059 27.134 1.00 71.50 176 PRO A N 1
ATOM 1319 C CA . PRO A 1 176 ? -28.174 -4.064 26.635 1.00 71.50 176 PRO A CA 1
ATOM 1320 C C . PRO A 1 176 ? -27.969 -2.729 27.361 1.00 71.50 176 PRO A C 1
ATOM 1322 O O . PRO A 1 176 ? -27.821 -2.679 28.588 1.00 71.50 176 PRO A O 1
ATOM 1325 N N . ARG A 1 177 ? -27.951 -1.629 26.594 1.00 59.94 177 ARG A N 1
ATOM 1326 C CA . ARG A 1 177 ? -27.923 -0.268 27.148 1.00 59.94 177 ARG A CA 1
ATOM 1327 C C . ARG A 1 177 ? -29.181 -0.087 28.005 1.00 59.94 177 ARG A C 1
ATOM 1329 O O . ARG A 1 177 ? -30.273 0.011 27.463 1.00 59.94 177 ARG A O 1
ATOM 1336 N N . GLY A 1 178 ? -29.010 -0.108 29.328 1.00 59.44 178 GLY A N 1
ATOM 1337 C CA . GLY A 1 178 ? -30.100 -0.038 30.312 1.00 59.44 178 GLY A CA 1
ATOM 1338 C C . GLY A 1 178 ? -29.988 -1.036 31.473 1.00 59.44 178 GLY A C 1
ATOM 1339 O O . GLY A 1 178 ? -30.625 -0.835 32.499 1.00 59.44 178 GLY A O 1
ATOM 1340 N N . ALA A 1 179 ? -29.134 -2.064 31.379 1.00 54.44 179 ALA A N 1
ATOM 1341 C CA . ALA A 1 179 ? -28.965 -3.067 32.443 1.00 54.44 179 ALA A CA 1
ATOM 1342 C C . ALA A 1 179 ? -27.952 -2.684 33.546 1.00 54.44 179 ALA A C 1
ATOM 1344 O O . ALA A 1 179 ? -27.518 -3.538 34.315 1.00 54.44 179 ALA A O 1
ATOM 1345 N N . LEU A 1 180 ? -27.597 -1.401 33.670 1.00 56.94 180 LEU A N 1
ATOM 1346 C CA . LEU A 1 180 ? -27.001 -0.846 34.893 1.00 56.94 180 LEU A CA 1
ATOM 1347 C C . LEU A 1 180 ? -28.128 -0.290 35.774 1.00 56.94 180 LEU A C 1
ATOM 1349 O O . LEU A 1 180 ? -28.128 0.871 36.171 1.00 56.94 180 LEU A O 1
ATOM 1353 N N . GLY A 1 181 ? -29.121 -1.136 36.058 1.00 49.84 181 GLY A N 1
ATOM 1354 C CA . GLY A 1 181 ? -29.998 -0.924 37.200 1.00 49.84 181 GLY A CA 1
ATOM 1355 C C . GLY A 1 181 ? -29.136 -0.972 38.456 1.00 49.84 181 GLY A C 1
ATOM 1356 O O . GLY A 1 181 ? -28.309 -1.871 38.608 1.00 49.84 181 GLY A O 1
ATOM 1357 N N . SER A 1 182 ? -29.297 0.029 39.313 1.00 55.59 182 SER A N 1
ATOM 1358 C CA . SER A 1 182 ? -28.594 0.231 40.576 1.00 55.59 182 SER A CA 1
ATOM 1359 C C . SER A 1 182 ? -28.530 -1.040 41.432 1.00 55.59 182 SER A C 1
ATOM 1361 O O . SER A 1 182 ? -29.354 -1.250 42.323 1.00 55.59 182 SER A O 1
ATOM 1363 N N . ARG A 1 183 ? -27.517 -1.882 41.228 1.00 51.09 183 ARG A N 1
ATOM 1364 C CA . ARG A 1 183 ? -27.098 -2.823 42.262 1.00 51.09 183 ARG A CA 1
ATOM 1365 C C . ARG A 1 183 ? -26.322 -1.999 43.277 1.00 51.09 183 ARG A C 1
ATOM 1367 O O . ARG A 1 183 ? -25.124 -1.772 43.131 1.00 51.09 183 ARG A O 1
ATOM 1374 N N . ARG A 1 184 ? -27.043 -1.485 44.279 1.00 48.19 184 ARG A N 1
ATOM 1375 C CA . ARG A 1 184 ? -26.432 -1.100 45.551 1.00 48.19 184 ARG A CA 1
ATOM 1376 C C . ARG A 1 184 ? -25.706 -2.341 46.052 1.00 48.19 184 ARG A C 1
ATOM 1378 O O . ARG A 1 184 ? -26.342 -3.317 46.437 1.00 48.19 184 ARG A O 1
ATOM 1385 N N . TRP A 1 185 ? -24.385 -2.312 45.987 1.00 45.34 185 TRP A N 1
ATOM 1386 C CA . TRP A 1 185 ? -23.567 -3.241 46.744 1.00 45.34 185 TRP A CA 1
ATOM 1387 C C . TRP A 1 185 ? -23.894 -3.012 48.223 1.00 45.34 185 TRP A C 1
ATOM 1389 O O . TRP A 1 185 ? -23.838 -1.858 48.664 1.00 45.34 185 TRP A O 1
ATOM 1399 N N . PRO A 1 186 ? -24.289 -4.040 48.992 1.00 42.25 186 PRO A N 1
ATOM 1400 C CA . PRO A 1 186 ? -24.330 -3.890 50.432 1.00 42.25 186 PRO A CA 1
ATOM 1401 C C . PRO A 1 186 ? -22.907 -3.558 50.883 1.00 42.25 186 PRO A C 1
ATOM 1403 O O . PRO A 1 186 ? -21.963 -4.294 50.603 1.00 42.25 186 PRO A O 1
ATOM 1406 N N . VAL A 1 187 ? -22.756 -2.407 51.531 1.00 48.59 187 VAL A N 1
ATOM 1407 C CA . VAL A 1 187 ? -21.567 -2.073 52.311 1.00 48.59 187 VAL A CA 1
ATOM 1408 C C . VAL A 1 187 ? -21.427 -3.153 53.376 1.00 48.59 187 VAL A C 1
ATOM 1410 O O . VAL A 1 187 ? -22.111 -3.122 54.395 1.00 48.59 187 VAL A O 1
ATOM 1413 N N . SER A 1 188 ? -20.579 -4.148 53.122 1.00 46.47 188 SER A N 1
ATOM 1414 C CA . SER A 1 188 ? -20.113 -5.048 54.164 1.00 46.47 188 SER A CA 1
ATOM 1415 C C . SER A 1 188 ? -19.203 -4.229 55.071 1.00 46.47 188 SER A C 1
ATOM 1417 O O . SER A 1 188 ? -18.069 -3.901 54.721 1.00 46.47 188 SER A O 1
ATOM 1419 N N . SER A 1 189 ? -19.732 -3.844 56.224 1.00 43.75 189 SER A N 1
ATOM 1420 C CA . SER A 1 189 ? -18.961 -3.312 57.335 1.00 43.75 189 SER A CA 1
ATOM 1421 C C . SER A 1 189 ? -17.967 -4.376 57.804 1.00 43.75 189 SER A C 1
ATOM 1423 O O . SER A 1 189 ? -18.350 -5.320 58.494 1.00 43.75 189 SER A O 1
ATOM 1425 N N . CYS A 1 190 ? -16.697 -4.231 57.429 1.00 35.62 190 CYS A N 1
ATOM 1426 C CA . CYS A 1 190 ? -15.599 -4.920 58.099 1.00 35.62 190 CYS A CA 1
ATOM 1427 C C . CYS A 1 190 ? -15.252 -4.153 59.387 1.00 35.62 190 CYS A C 1
ATOM 1429 O O . CYS A 1 190 ? -15.020 -2.941 59.318 1.00 35.62 190 CYS A O 1
ATOM 1431 N N . PRO A 1 191 ? -15.201 -4.809 60.557 1.00 44.25 191 PRO A N 1
ATOM 1432 C CA . PRO A 1 191 ? -14.746 -4.173 61.781 1.00 44.25 191 PRO A CA 1
ATOM 1433 C C . PRO A 1 191 ? -13.210 -4.135 61.834 1.00 44.25 191 PRO A C 1
ATOM 1435 O O . PRO A 1 191 ? -12.556 -5.145 61.612 1.00 44.25 191 PRO A O 1
ATOM 1438 N N . GLY A 1 192 ? -12.674 -2.953 62.158 1.00 39.69 192 GLY A N 1
ATOM 1439 C CA . GLY A 1 192 ? -11.441 -2.725 62.927 1.00 39.69 192 GLY A CA 1
ATOM 1440 C C . GLY A 1 192 ? -10.118 -3.320 62.425 1.00 39.69 192 GLY A C 1
ATOM 1441 O O . GLY A 1 192 ? -9.868 -4.510 62.559 1.00 39.69 192 GLY A O 1
ATOM 1442 N N . GLY A 1 193 ? -9.181 -2.457 62.017 1.00 35.78 193 GLY A N 1
ATOM 1443 C CA . GLY A 1 193 ? -7.782 -2.863 61.857 1.00 35.78 193 GLY A CA 1
ATOM 1444 C C . GLY A 1 193 ? -6.818 -1.725 61.525 1.00 35.78 193 GLY A C 1
ATOM 1445 O O . GLY A 1 193 ? -6.676 -1.364 60.368 1.00 35.78 193 GLY A O 1
ATOM 1446 N N . ALA A 1 194 ? -6.168 -1.207 62.571 1.00 40.56 194 ALA A N 1
ATOM 1447 C CA . ALA A 1 194 ? -4.860 -0.539 62.620 1.00 40.56 194 ALA A CA 1
ATOM 1448 C C . ALA A 1 194 ? -4.506 0.524 61.553 1.00 40.56 194 ALA A C 1
ATOM 1450 O O . ALA A 1 194 ? -4.200 0.245 60.395 1.00 40.56 194 ALA A O 1
ATOM 1451 N N . GLY A 1 195 ? -4.437 1.774 62.017 1.00 36.47 195 GLY A N 1
ATOM 1452 C CA . GLY A 1 195 ? -3.972 2.917 61.246 1.00 36.47 195 GLY A CA 1
ATOM 1453 C C . GLY A 1 195 ? -2.486 2.867 60.887 1.00 36.47 195 GLY A C 1
ATOM 1454 O O . GLY A 1 195 ? -1.632 2.561 61.714 1.00 36.47 195 GLY A O 1
ATOM 1455 N N . TRP A 1 196 ? -2.193 3.303 59.665 1.00 32.44 196 TRP A N 1
ATOM 1456 C CA . TRP A 1 196 ? -0.867 3.728 59.236 1.00 32.44 196 TRP A CA 1
ATOM 1457 C C . TRP A 1 196 ? -0.937 5.205 58.848 1.00 32.44 196 TRP A C 1
ATOM 1459 O O . TRP A 1 196 ? -1.588 5.587 57.876 1.00 32.44 196 TRP A O 1
ATOM 1469 N N . ARG A 1 197 ? -0.282 6.062 59.642 1.00 37.44 197 ARG A N 1
ATOM 1470 C CA . ARG A 1 197 ? -0.028 7.464 59.286 1.00 37.44 197 ARG A CA 1
ATOM 1471 C C . ARG A 1 197 ? 1.048 7.498 58.204 1.00 37.44 197 ARG A C 1
ATOM 1473 O O . ARG A 1 197 ? 2.211 7.239 58.491 1.00 37.44 197 ARG A O 1
ATOM 1480 N N . LEU A 1 198 ? 0.684 7.901 56.991 1.00 38.44 198 LEU A N 1
ATOM 1481 C CA . LEU A 1 198 ? 1.639 8.367 55.986 1.00 38.44 198 LEU A CA 1
ATOM 1482 C C . LEU A 1 198 ? 1.707 9.895 56.045 1.00 38.44 198 LEU A C 1
ATOM 1484 O O . LEU A 1 198 ? 0.748 10.598 55.727 1.00 38.44 198 LEU A O 1
ATOM 1488 N N . SER A 1 199 ? 2.848 10.412 56.506 1.00 38.69 199 SER A N 1
ATOM 1489 C CA . SER A 1 199 ? 3.138 11.843 56.514 1.00 38.69 199 SER A CA 1
ATOM 1490 C C . SER A 1 199 ? 3.324 12.346 55.083 1.00 38.69 199 SER A C 1
ATOM 1492 O O . SER A 1 199 ? 4.235 11.907 54.378 1.00 38.69 199 SER A O 1
ATOM 1494 N N . ALA A 1 200 ? 2.510 13.311 54.665 1.00 36.38 200 ALA A N 1
ATOM 1495 C CA . ALA A 1 200 ? 2.715 14.030 53.419 1.00 36.38 200 ALA A CA 1
ATOM 1496 C C . ALA A 1 200 ? 3.894 15.012 53.567 1.00 36.38 200 ALA A C 1
ATOM 1498 O O . ALA A 1 200 ? 3.764 16.070 54.184 1.00 36.38 200 ALA A O 1
ATOM 1499 N N . ARG A 1 201 ? 5.053 14.687 52.979 1.00 39.41 201 ARG A N 1
ATOM 1500 C CA . ARG A 1 201 ? 6.119 15.669 52.726 1.00 39.41 201 ARG A CA 1
ATOM 1501 C C . ARG A 1 201 ? 5.891 16.319 51.361 1.00 39.41 201 ARG A C 1
ATOM 1503 O O . ARG A 1 201 ? 5.946 15.667 50.324 1.00 39.41 201 ARG A O 1
ATOM 1510 N N . ARG A 1 202 ? 5.646 17.632 51.379 1.00 41.03 202 ARG A N 1
ATOM 1511 C CA . ARG A 1 202 ? 5.589 18.510 50.201 1.00 41.03 202 ARG A CA 1
ATOM 1512 C C . ARG A 1 202 ? 6.965 18.561 49.520 1.00 41.03 202 ARG A C 1
ATOM 1514 O O . ARG A 1 202 ? 7.890 19.164 50.058 1.00 41.03 202 ARG A O 1
ATOM 1521 N N . GLY A 1 203 ? 7.088 17.963 48.336 1.00 34.16 203 GLY A N 1
ATOM 1522 C CA . GLY A 1 203 ? 8.243 18.107 47.445 1.00 34.16 203 GLY A CA 1
ATOM 1523 C C . GLY A 1 203 ? 8.016 19.234 46.437 1.00 34.16 203 GLY A C 1
ATOM 1524 O O . GLY A 1 203 ? 7.071 19.193 45.652 1.00 34.16 203 GLY A O 1
ATOM 1525 N N . ARG A 1 204 ? 8.860 20.268 46.494 1.00 40.03 204 ARG A N 1
ATOM 1526 C CA . ARG A 1 204 ? 8.843 21.438 45.605 1.00 40.03 204 ARG A CA 1
ATOM 1527 C C . ARG A 1 204 ? 9.322 21.049 44.203 1.00 40.03 204 ARG A C 1
ATOM 1529 O O . ARG A 1 204 ? 10.315 20.345 44.061 1.00 40.03 204 ARG A O 1
ATOM 1536 N N . ARG A 1 205 ? 8.639 21.564 43.177 1.00 36.38 205 ARG A N 1
ATOM 1537 C CA . ARG A 1 205 ? 9.068 21.518 41.771 1.00 36.38 205 ARG A CA 1
ATOM 1538 C C . ARG A 1 205 ? 10.312 22.392 41.586 1.00 36.38 205 ARG A C 1
ATOM 1540 O O . ARG A 1 205 ? 10.240 23.596 41.816 1.00 36.38 205 ARG A O 1
ATOM 1547 N N . ALA A 1 206 ? 11.410 21.803 41.123 1.00 35.38 206 ALA A N 1
ATOM 1548 C CA . ALA A 1 206 ? 12.538 22.535 40.559 1.00 35.38 206 ALA A CA 1
ATOM 1549 C C . ALA A 1 206 ? 12.360 22.616 39.035 1.00 35.38 206 ALA A C 1
ATOM 1551 O O . ALA A 1 206 ? 12.304 21.596 38.352 1.00 35.38 206 ALA A O 1
ATOM 1552 N N . ARG A 1 207 ? 12.232 23.841 38.514 1.00 39.41 207 ARG A N 1
ATOM 1553 C CA . ARG A 1 207 ? 12.427 24.157 37.093 1.00 39.41 207 ARG A CA 1
ATOM 1554 C C . ARG A 1 207 ? 13.931 24.171 36.833 1.00 39.41 207 ARG A C 1
ATOM 1556 O O . ARG A 1 207 ? 14.633 24.92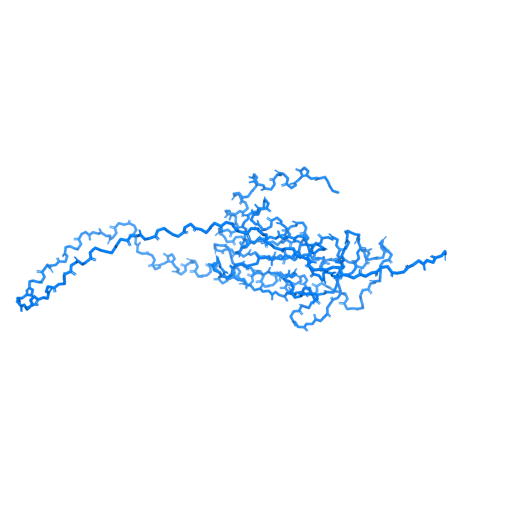7 37.496 1.00 39.41 207 ARG A O 1
ATOM 1563 N N . SER A 1 208 ? 14.415 23.401 35.863 1.00 36.34 208 SER A N 1
ATOM 1564 C CA . SER A 1 208 ? 15.746 23.601 35.290 1.00 36.34 208 SER A CA 1
ATOM 1565 C C . SER A 1 208 ? 15.609 24.248 33.912 1.00 36.34 208 SER A C 1
ATOM 1567 O O . SER A 1 208 ? 15.214 23.639 32.923 1.00 36.34 208 SER A O 1
ATOM 1569 N N . SER A 1 209 ? 15.906 25.543 33.876 1.00 36.12 209 SER A N 1
ATOM 1570 C CA . SER A 1 209 ? 16.231 26.299 32.673 1.00 36.12 209 SER A CA 1
ATOM 1571 C C . SER A 1 209 ? 17.632 25.903 32.208 1.00 36.12 209 SER A C 1
ATOM 1573 O O . SER A 1 209 ? 18.589 26.034 32.973 1.00 36.12 209 SER A O 1
ATOM 1575 N N . ARG A 1 210 ? 17.770 25.440 30.963 1.00 37.28 210 ARG A N 1
ATOM 1576 C CA . ARG A 1 210 ? 19.072 25.212 30.328 1.00 37.28 210 ARG A CA 1
ATOM 1577 C C . ARG A 1 210 ? 19.424 26.456 29.515 1.00 37.28 210 ARG A C 1
ATOM 1579 O O . ARG A 1 210 ? 18.807 26.736 28.494 1.00 37.28 210 ARG A O 1
ATOM 1586 N N . THR A 1 211 ? 20.367 27.233 30.033 1.00 37.22 211 THR A N 1
ATOM 1587 C CA . THR A 1 211 ? 20.962 28.398 29.380 1.00 37.22 211 THR A CA 1
ATOM 1588 C C . THR A 1 211 ? 22.005 27.966 28.354 1.00 37.22 211 THR A C 1
ATOM 1590 O O . THR A 1 211 ? 22.772 27.027 28.566 1.00 37.22 211 THR A O 1
ATOM 1593 N N . ALA A 1 212 ? 22.019 28.686 27.235 1.00 37.72 212 ALA A N 1
ATOM 1594 C CA . ALA A 1 212 ? 23.041 28.624 26.207 1.00 37.72 212 ALA A CA 1
ATOM 1595 C C . ALA A 1 212 ? 24.413 29.057 26.754 1.00 37.72 212 ALA A C 1
ATOM 1597 O O . ALA A 1 212 ? 24.514 30.026 27.508 1.00 37.72 212 ALA A O 1
ATOM 1598 N N . ARG A 1 213 ? 25.477 28.377 26.319 1.00 37.56 213 ARG A N 1
ATOM 1599 C CA . ARG A 1 213 ? 26.847 28.904 26.340 1.00 37.56 213 ARG A CA 1
ATOM 1600 C C . ARG A 1 213 ? 27.528 28.599 25.013 1.00 37.56 213 ARG A C 1
ATOM 1602 O O . ARG A 1 213 ? 27.937 27.476 24.745 1.00 37.56 213 ARG A O 1
ATOM 1609 N N . THR A 1 214 ? 27.630 29.638 24.199 1.00 36.50 214 THR A N 1
ATOM 1610 C CA . THR A 1 214 ? 28.578 29.793 23.099 1.00 36.50 214 THR A CA 1
ATOM 1611 C C . THR A 1 214 ? 29.914 30.301 23.640 1.00 36.50 214 THR A C 1
ATOM 1613 O O . THR A 1 214 ? 29.921 31.220 24.458 1.00 36.50 214 THR A O 1
ATOM 1616 N N . GLY A 1 215 ? 31.025 29.773 23.120 1.00 32.09 215 GLY A N 1
ATOM 1617 C CA . GLY A 1 215 ? 32.315 30.470 23.098 1.00 32.09 215 GLY A CA 1
ATOM 1618 C C . GLY A 1 215 ? 33.487 29.722 23.735 1.00 32.09 215 GLY A C 1
ATOM 1619 O O . GLY A 1 215 ? 33.643 29.742 24.949 1.00 32.09 215 GLY A O 1
ATOM 1620 N N . CYS A 1 216 ? 34.356 29.147 22.899 1.00 33.66 216 CYS A N 1
ATOM 1621 C CA . CYS A 1 216 ? 35.803 29.377 22.974 1.00 33.66 216 CYS A CA 1
ATOM 1622 C C . CYS A 1 216 ? 36.480 28.932 21.664 1.00 33.66 216 CYS A C 1
ATOM 1624 O O . CYS A 1 216 ? 36.062 27.968 21.027 1.00 33.66 216 CYS A O 1
ATOM 1626 N N . ALA A 1 217 ? 37.475 29.702 21.231 1.00 35.19 217 ALA A N 1
ATOM 1627 C CA . ALA A 1 217 ? 38.059 29.697 19.894 1.00 35.19 217 ALA A CA 1
ATOM 1628 C C . ALA A 1 217 ? 39.348 28.851 19.768 1.00 35.19 217 ALA A C 1
ATOM 1630 O O . ALA A 1 217 ? 40.141 28.828 20.697 1.00 35.19 217 ALA A O 1
ATOM 1631 N N . ARG A 1 218 ? 39.519 28.257 18.568 1.00 39.72 218 ARG A N 1
ATOM 1632 C CA . ARG A 1 218 ? 40.713 28.007 17.699 1.00 39.72 218 ARG A CA 1
ATOM 1633 C C . ARG A 1 218 ? 42.071 27.543 18.285 1.00 39.72 218 ARG A C 1
ATOM 1635 O O . ARG A 1 218 ? 42.505 28.006 19.329 1.00 39.72 218 ARG A O 1
ATOM 1642 N N . PRO A 1 219 ? 42.837 26.760 17.489 1.00 42.34 219 PRO A N 1
ATOM 1643 C CA . PRO A 1 219 ? 43.869 27.357 16.617 1.00 42.34 219 PRO A CA 1
ATOM 1644 C C . PRO A 1 219 ? 43.889 26.838 15.156 1.00 42.34 219 PRO A C 1
ATOM 1646 O O . PRO A 1 219 ? 43.300 25.817 14.821 1.00 42.34 219 PRO A O 1
ATOM 1649 N N . ARG A 1 220 ? 44.554 27.616 14.282 1.00 42.66 220 ARG A N 1
ATOM 1650 C CA . ARG A 1 220 ? 44.831 27.376 12.843 1.00 42.66 220 ARG A CA 1
ATOM 1651 C C . ARG A 1 220 ? 45.860 26.249 12.621 1.00 42.66 220 ARG A C 1
ATOM 1653 O O . ARG A 1 220 ? 46.665 26.002 13.513 1.00 42.66 220 ARG A O 1
ATOM 1660 N N . PRO A 1 221 ? 45.984 25.751 11.375 1.00 49.22 221 PRO A N 1
ATOM 1661 C CA . PRO A 1 221 ? 47.309 25.797 10.747 1.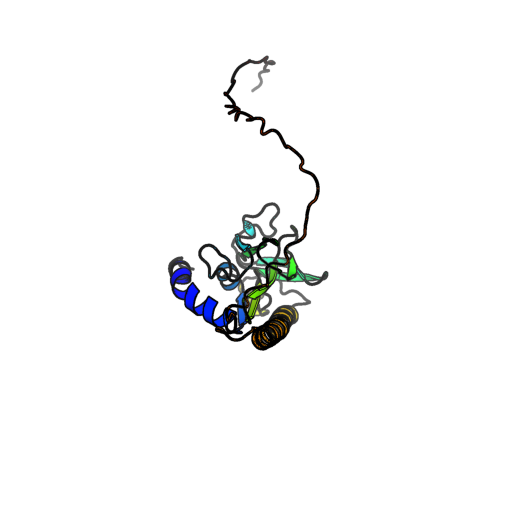00 49.22 221 PRO A CA 1
ATOM 1662 C C . PRO A 1 221 ? 47.320 26.321 9.296 1.00 49.22 221 PRO A C 1
ATOM 1664 O O . PRO A 1 221 ? 46.300 26.708 8.731 1.00 49.22 221 PRO A O 1
ATOM 1667 N N . ALA A 1 222 ? 48.547 26.451 8.791 1.00 43.56 222 ALA A N 1
ATOM 1668 C CA . ALA A 1 222 ? 49.045 27.290 7.706 1.00 43.56 222 ALA A CA 1
ATOM 1669 C C . ALA A 1 222 ? 48.662 26.881 6.268 1.00 43.56 222 ALA A C 1
ATOM 1671 O O . ALA A 1 222 ? 48.319 25.738 5.986 1.00 43.56 222 ALA A O 1
ATOM 1672 N N . ARG A 1 223 ? 48.803 27.861 5.361 1.00 44.84 223 ARG A N 1
ATOM 1673 C CA . ARG A 1 223 ? 48.836 27.713 3.893 1.00 44.84 223 ARG A CA 1
ATOM 1674 C C . ARG A 1 223 ? 50.014 26.832 3.441 1.00 44.84 223 ARG A C 1
ATOM 1676 O O . ARG A 1 223 ? 51.015 26.755 4.152 1.00 44.84 223 ARG A O 1
ATOM 1683 N N . PRO A 1 224 ? 49.969 26.350 2.190 1.00 57.59 224 PRO A N 1
ATOM 1684 C CA . PRO A 1 224 ? 50.887 26.948 1.222 1.00 57.59 224 PRO A CA 1
ATOM 1685 C C . PRO A 1 224 ? 50.246 27.330 -0.121 1.00 57.59 224 PRO A C 1
ATOM 1687 O O . PRO A 1 224 ? 49.138 26.941 -0.474 1.00 57.59 224 PRO A O 1
ATOM 1690 N N . THR A 1 225 ? 50.994 28.193 -0.794 1.00 62.28 225 THR A N 1
ATOM 1691 C CA . THR A 1 225 ? 50.871 28.800 -2.123 1.00 62.28 225 THR A CA 1
ATOM 1692 C C . THR A 1 225 ? 51.101 27.815 -3.271 1.00 62.28 225 THR A C 1
ATOM 1694 O O . THR A 1 225 ? 51.933 26.924 -3.132 1.00 62.28 225 THR A O 1
ATOM 1697 N N . GLY A 1 226 ? 50.502 28.071 -4.435 1.00 47.22 226 GLY A N 1
ATOM 1698 C CA . GLY A 1 226 ? 50.949 27.502 -5.712 1.00 47.22 226 GLY A CA 1
ATOM 1699 C C . GLY A 1 226 ? 49.951 27.742 -6.842 1.00 47.22 226 GLY A C 1
ATOM 1700 O O . GLY A 1 226 ? 48.764 27.528 -6.625 1.00 47.22 226 GLY A O 1
ATOM 1701 N N . CYS A 1 227 ? 50.456 28.248 -7.970 1.00 42.09 227 CYS A N 1
ATOM 1702 C CA . CYS A 1 227 ? 49.751 28.582 -9.212 1.00 42.09 227 CYS A CA 1
ATOM 1703 C C . CYS A 1 227 ? 49.050 27.398 -9.883 1.00 42.09 227 CYS A C 1
ATOM 1705 O O . CYS A 1 227 ? 49.537 26.257 -9.719 1.00 42.09 227 CYS A O 1
#

Radius of gyration: 27.97 Å; chains: 1; bounding box: 81×44×86 Å

Secondary structure (DSSP, 8-state):
--TTTGGGHHHHHHHHHHHHHTT-EEEEETHHHHHHSSSSS---SSEEEEEGGGSTT-SS-SSSSEEEEEEETTEEEEEEESS-EEEEE-TTT---EEEEEETTS-EEEEEEEETTEEEEEESSBTT--HHHHHHTTPPPPTT--THHHHHHHHHHHHHHHHHHHHHHHHHHHSPPTT------------------------PPPPP--------------------